Protein AF-A0AAN0SH21-F1 (afdb_monomer_lite)

Organism: NCBI:txid190893

Secondary structure (DSSP, 8-state):
---EEEEEEEEES--HHHHHHHHHHHTT-S---HHHHHHHHHHHHHHHHHTSS--BTT--HHHHHHHHHH-GGG--S--B-SHHHHHHHHHHHHHHH-EE-GGGHHHHHHHHHHT-GGG--GGGS-HHHHHHHHHHHHHHHHHHS-S-HHHHHHHTT--HHHHHH----S-----BTTEEEGGGSS-EEHHHHH-----EEE-TTS-EEES--S--HHHHHHHHHSSS--EEEEEEEETTTEEEEEEESSPPPSHHHHHHHHHHHHH----TT-EEEEEEEETTTTEEEETTEEEE---EE-TTS-EE----HHHHHHHT-

Foldseek 3Di:
DFFKKKKKKFKDPDDPLLLVVVVCLQQLVDQDQPLLLLLLLLLLVLCQLLPVAFAAPPQDPVLVVQCCVFAVSNHPPDHDHAQLNPLSSVSSVLQRPNWDAPVCPVVSVVSSVSNVLLVDQLVNPPPSSNVSSQVVCVVCQQPSQDPPVVRNVVRVPDGPNNSSNPHSPDRDRPGHGQKRQQPNLDIGRSNQSNDADQDQDPPVPPDRDRNGPDDHLQRVQCVQFVASDRMWGKDAQDPNRMIMTIGGPDGGADCQPSSQVSCCVPVVDHDPRMTMWMWIDTVVVQWTDIHPDIDGQDFDDDPPRDTPRSDDPVNCVSNVD

Structure (mmCIF, N/CA/C/O backbone):
data_AF-A0AAN0SH21-F1
#
_entry.id   AF-A0AAN0SH21-F1
#
loop_
_atom_site.group_PDB
_atom_site.id
_atom_site.type_symbol
_atom_site.label_atom_id
_atom_site.label_alt_id
_atom_site.label_comp_id
_atom_site.label_asym_id
_atom_site.label_entity_id
_atom_site.label_seq_id
_atom_site.pdbx_PDB_ins_code
_atom_site.Cartn_x
_atom_site.Cartn_y
_atom_site.Cartn_z
_atom_site.occupancy
_atom_site.B_iso_or_equiv
_atom_site.auth_seq_id
_atom_site.auth_comp_id
_atom_site.auth_asym_id
_atom_site.auth_atom_id
_atom_site.pdbx_PDB_model_num
ATOM 1 N N . MET A 1 1 ? 23.061 18.571 -4.478 1.00 49.03 1 MET A N 1
ATOM 2 C CA . MET A 1 1 ? 21.746 18.002 -4.853 1.00 49.03 1 MET A CA 1
ATOM 3 C C . MET A 1 1 ? 21.806 16.505 -4.598 1.00 49.03 1 MET A C 1
ATOM 5 O O . MET A 1 1 ? 22.909 16.001 -4.449 1.00 49.03 1 MET A O 1
ATOM 9 N N . ALA A 1 2 ? 20.672 15.820 -4.449 1.00 58.38 2 ALA A N 1
ATOM 10 C CA . ALA A 1 2 ? 20.689 14.358 -4.488 1.00 58.38 2 ALA A CA 1
ATOM 11 C C . ALA A 1 2 ? 20.986 13.917 -5.928 1.00 58.38 2 ALA A C 1
ATOM 13 O O . ALA A 1 2 ? 20.453 14.538 -6.847 1.00 58.38 2 ALA A O 1
ATOM 14 N N . ASN A 1 3 ? 21.829 12.902 -6.103 1.00 79.50 3 ASN A N 1
ATOM 15 C CA . ASN A 1 3 ? 22.008 12.257 -7.399 1.00 79.50 3 ASN A CA 1
ATOM 16 C C . ASN A 1 3 ? 20.790 11.368 -7.684 1.00 79.50 3 ASN A C 1
ATOM 18 O O . ASN A 1 3 ? 20.268 10.731 -6.760 1.00 79.50 3 ASN A O 1
ATOM 22 N N . TYR A 1 4 ? 20.350 11.333 -8.938 1.00 85.81 4 TYR A N 1
ATOM 23 C CA . TYR A 1 4 ? 19.280 10.458 -9.409 1.00 85.81 4 TYR A CA 1
ATOM 24 C C . TYR A 1 4 ? 19.874 9.429 -10.358 1.00 85.81 4 TYR A C 1
ATOM 26 O O . TYR A 1 4 ? 20.681 9.774 -11.215 1.00 85.81 4 TYR A O 1
ATOM 34 N N . CYS A 1 5 ? 19.484 8.179 -10.159 1.00 89.94 5 CYS A N 1
ATOM 35 C CA . CYS A 1 5 ? 19.776 7.080 -11.053 1.00 89.94 5 CYS A CA 1
ATOM 36 C C . CYS A 1 5 ? 18.649 7.020 -12.083 1.00 89.94 5 CYS A C 1
ATOM 38 O O . CYS A 1 5 ? 17.481 6.942 -11.698 1.00 89.94 5 CYS A O 1
ATOM 40 N N . ALA A 1 6 ? 19.003 7.086 -13.361 1.00 91.50 6 ALA A N 1
ATOM 41 C CA . ALA A 1 6 ? 18.064 6.847 -14.444 1.00 91.50 6 ALA A CA 1
ATOM 42 C C . ALA A 1 6 ? 17.860 5.337 -14.576 1.00 91.50 6 ALA A C 1
ATOM 44 O O . ALA A 1 6 ? 18.831 4.580 -14.507 1.00 91.50 6 ALA A O 1
ATOM 45 N N . ASN A 1 7 ? 16.618 4.905 -14.773 1.00 93.25 7 ASN A N 1
ATOM 46 C CA . ASN A 1 7 ? 16.247 3.509 -14.988 1.00 93.25 7 ASN A CA 1
ATOM 47 C C . ASN A 1 7 ? 15.397 3.410 -16.258 1.00 93.25 7 ASN A C 1
ATOM 49 O O . ASN A 1 7 ? 14.599 4.306 -16.526 1.00 93.25 7 ASN A O 1
ATOM 53 N N . ALA A 1 8 ? 15.527 2.309 -16.988 1.00 92.94 8 ALA A N 1
ATOM 54 C CA . ALA A 1 8 ? 14.674 1.942 -18.106 1.00 92.94 8 ALA A CA 1
ATOM 55 C C . ALA A 1 8 ? 14.160 0.514 -17.901 1.00 92.94 8 ALA A C 1
ATOM 57 O O . ALA A 1 8 ? 14.948 -0.396 -17.658 1.00 92.94 8 ALA A O 1
ATOM 58 N N . LEU A 1 9 ? 12.844 0.334 -17.981 1.00 93.38 9 LEU A N 1
ATOM 59 C CA . LEU A 1 9 ? 12.174 -0.961 -17.983 1.00 93.38 9 LEU A CA 1
ATOM 60 C C . LEU A 1 9 ? 11.864 -1.347 -19.422 1.00 93.38 9 LEU A C 1
ATOM 62 O O . LEU A 1 9 ? 11.219 -0.570 -20.127 1.00 93.38 9 LEU A O 1
ATOM 66 N N . VAL A 1 10 ? 12.286 -2.545 -19.817 1.00 92.62 10 VAL A N 1
ATOM 67 C CA . VAL A 1 10 ? 12.072 -3.114 -21.148 1.00 92.62 10 VAL A CA 1
ATOM 68 C C . VAL A 1 10 ? 11.377 -4.462 -21.003 1.00 92.62 10 VAL A C 1
ATOM 70 O O . VAL A 1 10 ? 11.835 -5.333 -20.262 1.00 92.62 10 VAL A O 1
ATOM 73 N N . LEU A 1 11 ? 10.256 -4.631 -21.703 1.00 92.88 11 LEU A N 1
ATOM 74 C CA . LEU A 1 11 ? 9.554 -5.909 -21.786 1.00 92.88 11 LEU A CA 1
ATOM 75 C C . LEU A 1 11 ? 9.925 -6.622 -23.088 1.00 92.88 11 LEU A C 1
ATOM 77 O O . LEU A 1 11 ? 9.693 -6.103 -24.179 1.00 92.88 11 LEU A O 1
ATOM 81 N N . HIS A 1 12 ? 10.439 -7.842 -22.988 1.00 91.62 12 HIS A N 1
ATOM 82 C CA . HIS A 1 12 ? 10.737 -8.689 -24.138 1.00 91.62 12 HIS A CA 1
ATOM 83 C C . HIS A 1 12 ? 9.693 -9.794 -24.270 1.00 91.62 12 HIS A C 1
ATOM 85 O O . HIS A 1 12 ? 9.283 -10.396 -23.280 1.00 91.62 12 HIS A O 1
ATOM 91 N N . ASN A 1 13 ? 9.274 -10.070 -25.509 1.00 92.31 13 ASN A N 1
ATOM 92 C CA . ASN A 1 13 ? 8.250 -11.073 -25.839 1.00 92.31 13 ASN A CA 1
ATOM 93 C C . ASN A 1 13 ? 6.906 -10.871 -25.109 1.00 92.31 13 ASN A C 1
ATOM 95 O O . ASN A 1 13 ? 6.127 -11.813 -24.957 1.00 92.31 13 ASN A O 1
ATOM 99 N N . ALA A 1 14 ? 6.620 -9.641 -24.677 1.00 91.25 14 ALA A N 1
ATOM 100 C CA . ALA A 1 14 ? 5.344 -9.302 -24.074 1.00 91.25 14 ALA A CA 1
ATOM 101 C C . ALA A 1 14 ? 4.230 -9.249 -25.125 1.00 91.25 14 ALA A C 1
ATOM 103 O O . ALA A 1 14 ? 4.391 -8.758 -26.245 1.00 91.25 14 ALA A O 1
ATOM 104 N N . THR A 1 15 ? 3.066 -9.741 -24.734 1.00 92.44 15 THR A N 1
ATOM 105 C CA . THR A 1 15 ? 1.811 -9.580 -25.454 1.00 92.44 15 THR A CA 1
ATOM 106 C C . THR A 1 15 ? 1.311 -8.137 -25.358 1.00 92.44 15 THR A C 1
ATOM 108 O O . THR A 1 15 ? 1.664 -7.379 -24.455 1.00 92.44 15 THR A O 1
ATOM 111 N N . GLU A 1 16 ? 0.407 -7.756 -26.260 1.00 91.69 16 GLU A N 1
ATOM 112 C CA . GLU A 1 16 ? -0.233 -6.435 -26.226 1.00 91.69 16 GLU A CA 1
ATOM 113 C C . GLU A 1 16 ? -0.985 -6.186 -24.902 1.00 91.69 16 GLU A C 1
ATOM 115 O O . GLU A 1 16 ? -0.998 -5.067 -24.394 1.00 91.69 16 GLU A O 1
ATOM 120 N N . ALA A 1 17 ? -1.580 -7.226 -24.308 1.00 93.19 17 ALA A N 1
ATOM 121 C CA . ALA A 1 17 ? -2.273 -7.117 -23.025 1.00 93.19 17 ALA A CA 1
ATOM 122 C C . ALA A 1 17 ? -1.312 -6.800 -21.867 1.00 93.19 17 ALA A C 1
ATOM 124 O O . ALA A 1 17 ? -1.626 -5.952 -21.033 1.00 93.19 17 ALA A O 1
ATOM 125 N N . GLU A 1 18 ? -0.140 -7.440 -21.837 1.00 93.38 18 GLU A N 1
ATOM 126 C CA . GLU A 1 18 ? 0.901 -7.193 -20.831 1.00 93.38 18 GLU A CA 1
ATOM 127 C C . GLU A 1 18 ? 1.480 -5.783 -20.966 1.00 93.38 18 GLU A C 1
ATOM 129 O O . GLU A 1 18 ? 1.565 -5.058 -19.973 1.00 93.38 18 GLU A O 1
ATOM 134 N N . ILE A 1 19 ? 1.788 -5.359 -22.197 1.00 92.38 19 ILE A N 1
ATOM 135 C CA . ILE A 1 19 ? 2.271 -4.002 -22.483 1.00 92.38 19 ILE A CA 1
ATOM 136 C C . ILE A 1 19 ? 1.244 -2.967 -22.018 1.00 92.38 19 ILE A C 1
ATOM 138 O O . ILE A 1 19 ? 1.603 -2.055 -21.280 1.00 92.38 19 ILE A O 1
ATOM 142 N N . ASN A 1 20 ? -0.032 -3.127 -22.383 1.00 91.88 20 ASN A N 1
ATOM 143 C CA . ASN A 1 20 ? -1.095 -2.192 -21.999 1.00 91.88 20 ASN A CA 1
ATOM 144 C C . ASN A 1 20 ? -1.309 -2.135 -20.480 1.00 91.88 20 ASN A C 1
ATOM 146 O O . ASN A 1 20 ? -1.588 -1.069 -19.929 1.00 91.88 20 ASN A O 1
ATOM 150 N N . LEU A 1 21 ? -1.193 -3.271 -19.785 1.00 92.69 21 LEU A N 1
ATOM 151 C CA . LEU A 1 21 ? -1.344 -3.307 -18.335 1.00 92.69 21 LEU A CA 1
ATOM 152 C C . LEU A 1 21 ? -0.185 -2.585 -17.635 1.00 92.69 21 LEU A C 1
ATOM 154 O O . LEU A 1 21 ? -0.442 -1.769 -16.749 1.00 92.69 21 LEU A O 1
ATOM 158 N N . VAL A 1 22 ? 1.064 -2.821 -18.047 1.00 91.69 22 VAL A N 1
ATOM 159 C CA . VAL A 1 22 ? 2.215 -2.070 -17.520 1.00 91.69 22 VAL A CA 1
ATOM 160 C C . VAL A 1 22 ? 2.092 -0.590 -17.880 1.00 91.69 22 VAL A C 1
ATOM 162 O O . VAL A 1 22 ? 2.241 0.254 -16.998 1.00 91.69 22 VAL A O 1
ATOM 165 N N . GLU A 1 23 ? 1.714 -0.259 -19.119 1.00 90.69 23 GLU A N 1
ATOM 166 C CA . GLU A 1 23 ? 1.500 1.123 -19.560 1.00 90.69 23 GLU A CA 1
ATOM 167 C C . GLU A 1 23 ? 0.511 1.861 -18.655 1.00 90.69 23 GLU A C 1
ATOM 169 O O . GLU A 1 23 ? 0.792 2.983 -18.231 1.00 90.69 23 GLU A O 1
ATOM 174 N N . SER A 1 24 ? -0.589 1.198 -18.280 1.00 91.06 24 SER A N 1
ATOM 175 C CA . SER A 1 24 ? -1.621 1.796 -17.430 1.00 91.06 24 SER A CA 1
ATOM 176 C C . SER A 1 24 ? -1.099 2.245 -16.057 1.00 91.06 24 SER A C 1
ATOM 178 O O . SER A 1 24 ? -1.630 3.168 -15.432 1.00 91.06 24 SER A O 1
ATOM 180 N N . VAL A 1 25 ? -0.041 1.597 -15.556 1.00 91.06 25 VAL A N 1
ATOM 181 C CA . VAL A 1 25 ? 0.602 1.957 -14.286 1.00 91.06 25 VAL A CA 1
ATOM 182 C C . VAL A 1 25 ? 1.452 3.225 -14.438 1.00 91.06 25 VAL A C 1
ATOM 184 O O . VAL A 1 25 ? 1.538 4.014 -13.495 1.00 91.06 25 VAL A O 1
ATOM 187 N N . PHE A 1 26 ? 2.045 3.447 -15.613 1.00 87.19 26 PHE A N 1
ATOM 188 C CA . PHE A 1 26 ? 2.891 4.604 -15.923 1.00 87.19 26 PHE A CA 1
ATOM 189 C C . PHE A 1 26 ? 2.094 5.842 -16.370 1.00 87.19 26 PHE A C 1
ATOM 191 O O . PHE A 1 26 ? 2.444 6.963 -15.997 1.00 87.19 26 PHE A O 1
ATOM 198 N N . ASP A 1 27 ? 1.020 5.660 -17.141 1.00 85.50 27 ASP A N 1
ATOM 199 C CA . ASP A 1 27 ? 0.165 6.751 -17.641 1.00 85.50 27 ASP A CA 1
ATOM 200 C C . ASP A 1 27 ? -0.904 7.207 -16.624 1.00 85.50 27 ASP A C 1
ATOM 202 O O . ASP A 1 27 ? -1.613 8.195 -16.826 1.00 85.50 27 ASP A O 1
ATOM 206 N N . GLY A 1 28 ? -1.006 6.500 -15.497 1.00 83.00 28 GLY A N 1
ATOM 207 C CA . GLY A 1 28 ? -1.910 6.812 -14.400 1.00 83.00 28 GLY A CA 1
ATOM 208 C C . GLY A 1 28 ? -3.367 6.389 -14.615 1.00 83.00 28 GLY A C 1
ATOM 209 O O . GLY A 1 28 ? -4.235 6.782 -13.828 1.00 83.00 28 GLY A O 1
ATOM 210 N N . THR A 1 29 ? -3.664 5.591 -15.642 1.00 89.81 29 THR A N 1
ATOM 211 C CA . THR A 1 29 ? -5.005 5.040 -15.886 1.00 89.81 29 THR A CA 1
ATOM 212 C C . THR A 1 29 ? -5.312 3.817 -15.020 1.00 89.81 29 THR A C 1
ATOM 214 O O . THR A 1 29 ? -6.486 3.526 -14.767 1.00 89.81 29 THR A O 1
ATOM 217 N N . PHE A 1 30 ? -4.289 3.148 -14.478 1.00 90.81 30 PHE A N 1
ATOM 218 C CA . PHE A 1 30 ? -4.450 2.068 -13.511 1.00 90.81 30 PHE A CA 1
ATOM 219 C C . PHE A 1 30 ? -5.138 2.569 -12.235 1.00 90.81 30 PHE A C 1
ATOM 221 O O . PHE A 1 30 ? -4.848 3.649 -11.705 1.00 90.81 30 PHE A O 1
ATOM 228 N N . VAL A 1 31 ? -6.061 1.767 -11.702 1.00 90.44 31 VAL A N 1
ATOM 229 C CA . VAL A 1 31 ? -6.797 2.112 -10.481 1.00 90.44 31 VAL A CA 1
ATOM 230 C C . VAL A 1 31 ? -5.887 1.931 -9.266 1.00 90.44 31 VAL A C 1
ATOM 232 O O . VAL A 1 31 ? -5.732 0.833 -8.740 1.00 90.44 31 VAL A O 1
ATOM 235 N N . ASN A 1 32 ? -5.333 3.033 -8.764 1.00 89.94 32 ASN A N 1
ATOM 236 C CA . ASN A 1 32 ? -4.511 3.064 -7.560 1.00 89.94 32 ASN A CA 1
ATOM 237 C C . ASN A 1 32 ? -5.242 3.782 -6.420 1.00 89.94 32 ASN A C 1
ATOM 239 O O . ASN A 1 32 ? -5.309 5.008 -6.365 1.00 89.94 32 ASN A O 1
ATOM 243 N N . ARG A 1 33 ? -5.752 3.021 -5.450 1.00 90.38 33 ARG A N 1
ATOM 244 C CA . ARG A 1 33 ? -6.424 3.566 -4.254 1.00 90.38 33 ARG A CA 1
ATOM 245 C C . ARG A 1 33 ? -5.612 3.328 -2.979 1.00 90.38 33 ARG A C 1
ATOM 247 O O . ARG A 1 33 ? -6.160 3.368 -1.880 1.00 90.38 33 ARG A O 1
ATOM 254 N N . ILE A 1 34 ? -4.300 3.087 -3.089 1.00 88.69 34 ILE A N 1
ATOM 255 C CA . ILE A 1 34 ? -3.452 2.718 -1.943 1.00 88.69 34 ILE A CA 1
ATOM 256 C C . ILE A 1 34 ? -3.461 3.791 -0.853 1.00 88.69 34 ILE A C 1
ATOM 258 O O . ILE A 1 34 ? -3.605 3.469 0.331 1.00 88.69 34 ILE A O 1
ATOM 262 N N . ASP A 1 35 ? -3.334 5.065 -1.226 1.00 85.25 35 ASP A N 1
ATOM 263 C CA . ASP A 1 35 ? -3.328 6.167 -0.257 1.00 85.25 35 ASP A CA 1
ATOM 264 C C . ASP A 1 35 ? -4.700 6.366 0.393 1.00 85.25 35 ASP A C 1
ATOM 266 O O . ASP A 1 35 ? -4.790 6.586 1.606 1.00 85.25 35 ASP A O 1
ATOM 270 N N . GLU A 1 36 ? -5.769 6.196 -0.386 1.00 87.00 36 GLU A N 1
ATOM 271 C CA . GLU A 1 36 ? -7.146 6.207 0.099 1.00 87.00 36 GLU A CA 1
ATOM 272 C C . GLU A 1 36 ? -7.369 5.119 1.165 1.00 87.00 36 GLU A C 1
ATOM 274 O O . GLU A 1 36 ? -7.808 5.412 2.284 1.00 87.00 36 GLU A O 1
ATOM 279 N N . MET A 1 37 ? -7.010 3.869 0.850 1.00 91.88 37 MET A N 1
ATOM 280 C CA . MET A 1 37 ? -7.154 2.732 1.763 1.00 91.88 37 MET A CA 1
ATOM 281 C C . MET A 1 37 ? -6.277 2.899 3.001 1.00 91.88 37 MET A C 1
ATOM 283 O O . MET A 1 37 ? -6.731 2.689 4.127 1.00 91.88 37 MET A O 1
ATOM 287 N N . THR A 1 38 ? -5.040 3.367 2.823 1.00 88.12 38 THR A N 1
ATOM 288 C CA . THR A 1 38 ? -4.120 3.658 3.928 1.00 88.12 38 THR A CA 1
ATOM 289 C C . THR A 1 38 ? -4.719 4.688 4.889 1.00 88.12 38 THR A C 1
ATOM 291 O O . THR A 1 38 ? -4.620 4.533 6.109 1.00 88.12 38 THR A O 1
ATOM 294 N N . TRP A 1 39 ? -5.391 5.723 4.378 1.00 87.50 39 TRP A N 1
ATOM 295 C CA . TRP A 1 39 ? -6.065 6.722 5.208 1.00 87.50 39 TRP A CA 1
ATOM 296 C C . TRP A 1 39 ? -7.213 6.119 6.026 1.00 87.50 39 TRP A C 1
ATOM 298 O O . TRP A 1 39 ? -7.321 6.377 7.230 1.00 87.50 39 TRP A O 1
ATOM 308 N N . LYS A 1 40 ? -8.052 5.289 5.393 1.00 91.19 40 LYS A N 1
ATOM 309 C CA . LYS A 1 40 ? -9.163 4.580 6.051 1.00 91.19 40 LYS A CA 1
ATOM 310 C C . LYS A 1 40 ? -8.650 3.660 7.161 1.00 91.19 40 LYS A C 1
ATOM 312 O O . LYS A 1 40 ? -9.087 3.779 8.307 1.00 91.19 40 LYS A O 1
ATOM 317 N N . LEU A 1 41 ? -7.644 2.839 6.862 1.00 92.44 41 LEU A N 1
ATOM 318 C CA . LEU A 1 41 ? -6.998 1.934 7.818 1.00 92.44 41 LEU A CA 1
ATOM 319 C C . LEU A 1 41 ? -6.381 2.690 9.006 1.00 92.44 41 LEU A C 1
ATOM 321 O O . LEU A 1 41 ? -6.578 2.302 10.158 1.00 92.44 41 LEU A O 1
ATOM 325 N N . ARG A 1 42 ? -5.706 3.823 8.765 1.00 88.88 42 ARG A N 1
ATOM 326 C CA . ARG A 1 42 ? -5.142 4.670 9.836 1.00 88.88 42 ARG A CA 1
ATOM 327 C C . ARG A 1 42 ? -6.214 5.277 10.741 1.00 88.88 42 ARG A C 1
ATOM 329 O O . ARG A 1 42 ? -6.000 5.381 11.949 1.00 88.88 42 ARG A O 1
ATOM 336 N N . LYS A 1 43 ? -7.380 5.654 10.203 1.00 90.56 43 LYS A N 1
ATOM 337 C CA . LYS A 1 43 ? -8.513 6.129 11.019 1.00 90.56 43 LYS A CA 1
ATOM 338 C C . LYS A 1 43 ? -9.064 5.031 11.924 1.00 90.56 43 LYS A C 1
ATOM 340 O O . LYS A 1 43 ? -9.279 5.290 13.111 1.00 90.56 43 LYS A O 1
ATOM 345 N N . ILE A 1 44 ? -9.250 3.821 11.390 1.00 94.19 44 ILE A N 1
ATOM 346 C CA . ILE A 1 44 ? -9.708 2.657 12.166 1.00 94.19 44 ILE A CA 1
ATOM 347 C C . ILE A 1 44 ? -8.700 2.342 13.271 1.00 94.19 44 ILE A C 1
ATOM 349 O O . ILE A 1 44 ? -9.077 2.243 14.440 1.00 94.19 44 ILE A O 1
ATOM 353 N N . PHE A 1 45 ? -7.414 2.283 12.920 1.00 91.50 45 PHE A N 1
ATOM 354 C CA . PHE A 1 45 ? -6.322 2.075 13.863 1.00 91.50 45 PHE A CA 1
ATOM 355 C C . PHE A 1 45 ? -6.355 3.090 15.010 1.00 91.50 45 PHE A C 1
ATOM 357 O O . PHE A 1 45 ? -6.363 2.711 16.179 1.00 91.50 45 PHE A O 1
ATOM 364 N N . LEU A 1 46 ? -6.426 4.388 14.698 1.00 89.62 46 LEU A N 1
ATOM 365 C CA . LEU A 1 46 ? -6.416 5.448 15.704 1.00 89.62 46 LEU A CA 1
ATOM 366 C C . LEU A 1 46 ? -7.646 5.381 16.624 1.00 89.62 46 LEU A C 1
ATOM 368 O O . LEU A 1 46 ? -7.531 5.574 17.839 1.00 89.62 46 LEU A O 1
ATOM 372 N N . ALA A 1 47 ? -8.820 5.083 16.059 1.00 92.88 47 ALA A N 1
ATOM 373 C CA . ALA A 1 47 ? -10.050 4.874 16.816 1.00 92.88 47 ALA A CA 1
ATOM 374 C C . ALA A 1 47 ? -9.933 3.670 17.766 1.00 92.88 47 ALA A C 1
ATOM 376 O O . ALA A 1 47 ? -10.276 3.780 18.948 1.00 92.88 47 ALA A O 1
ATOM 377 N N . GLY A 1 48 ? -9.393 2.555 17.278 1.00 93.19 48 GLY A N 1
ATOM 378 C CA . GLY A 1 48 ? -9.126 1.344 18.048 1.00 93.19 48 GLY A CA 1
ATOM 379 C C . GLY A 1 48 ? -8.120 1.555 19.178 1.00 93.19 48 GLY A C 1
ATOM 380 O O . GLY A 1 48 ? -8.431 1.342 20.351 1.00 93.19 48 GLY A O 1
ATOM 381 N N . ALA A 1 49 ? -6.950 2.109 18.857 1.00 89.19 49 ALA A N 1
ATOM 382 C CA . ALA A 1 49 ? -5.880 2.399 19.811 1.00 89.19 49 ALA A CA 1
ATOM 383 C C . ALA A 1 49 ? -6.318 3.374 20.918 1.00 89.19 49 ALA A C 1
ATOM 385 O O . ALA A 1 49 ? -5.805 3.360 22.042 1.00 89.19 49 ALA A O 1
ATOM 386 N N . CYS A 1 50 ? -7.318 4.218 20.653 1.00 89.75 50 CYS A N 1
ATOM 387 C CA . CYS A 1 50 ? -7.896 5.116 21.651 1.00 89.75 50 CYS A CA 1
ATOM 388 C C . CYS A 1 50 ? -9.067 4.492 22.425 1.00 89.75 50 CYS A C 1
ATOM 390 O O . CYS A 1 50 ? -9.388 4.974 23.513 1.00 89.75 50 CYS A O 1
ATOM 392 N N . GLY A 1 51 ? -9.605 3.357 21.977 1.00 91.62 51 GLY A N 1
ATOM 393 C CA . GLY A 1 51 ? -10.734 2.651 22.587 1.00 91.62 51 GLY A CA 1
ATOM 394 C C . GLY A 1 51 ? -12.099 3.225 22.201 1.00 91.62 51 GLY A C 1
ATOM 395 O O . GLY A 1 51 ? -13.060 3.055 22.957 1.00 91.62 51 GLY A O 1
ATOM 396 N N . LEU A 1 52 ? -12.159 3.961 21.086 1.00 93.81 52 LEU A N 1
ATOM 397 C CA . LEU A 1 52 ? -13.407 4.371 20.442 1.00 93.81 52 LEU A CA 1
ATOM 398 C C . LEU A 1 52 ? -14.056 3.170 19.741 1.00 93.81 52 LEU A C 1
ATOM 400 O O . LEU A 1 52 ? -15.261 2.981 19.864 1.00 93.81 52 LEU A O 1
ATOM 404 N N . LEU A 1 53 ? -13.243 2.347 19.075 1.00 95.75 53 LEU A N 1
ATOM 405 C CA . LEU A 1 53 ? -13.635 1.028 18.582 1.00 95.75 53 LEU A CA 1
ATOM 406 C C . LEU A 1 53 ? -13.143 -0.049 19.551 1.00 95.75 53 LEU A C 1
ATOM 408 O O . LEU A 1 53 ? -12.079 0.089 20.159 1.00 95.75 53 LEU A O 1
ATOM 412 N N . LEU A 1 54 ? -13.946 -1.097 19.717 1.00 95.75 54 LEU A N 1
ATOM 413 C CA . LEU A 1 54 ? -13.663 -2.233 20.592 1.00 95.75 54 LEU A CA 1
ATOM 414 C C . LEU A 1 54 ? -13.806 -3.528 19.791 1.00 95.75 54 LEU A C 1
ATOM 416 O O . LEU A 1 54 ? -14.754 -3.611 19.004 1.00 95.75 54 LEU A O 1
ATOM 420 N N . PRO A 1 55 ? -12.932 -4.533 19.993 1.00 96.38 55 PRO A N 1
ATOM 421 C CA . PRO A 1 55 ? -13.064 -5.822 19.319 1.00 96.38 55 PRO A CA 1
ATOM 422 C C . PRO A 1 55 ? -14.416 -6.461 19.634 1.00 96.38 55 PRO A C 1
ATOM 424 O O . PRO A 1 55 ? -14.945 -6.297 20.737 1.00 96.38 55 PRO A O 1
ATOM 427 N N . HIS A 1 56 ? -14.977 -7.209 18.694 1.00 97.50 56 HIS A N 1
ATOM 428 C CA . HIS A 1 56 ? -16.169 -8.005 18.945 1.00 97.50 56 HIS A CA 1
ATOM 429 C C . HIS A 1 56 ? -15.892 -9.142 19.929 1.00 97.50 56 HIS A C 1
ATOM 431 O O . HIS A 1 56 ? -14.810 -9.733 19.926 1.00 97.50 56 HIS A O 1
ATOM 437 N N . LYS A 1 57 ? -16.887 -9.518 20.734 1.00 95.25 57 LYS A N 1
ATOM 438 C CA . LYS A 1 57 ? -16.799 -10.657 21.665 1.00 95.25 57 LYS A CA 1
ATOM 439 C C . LYS A 1 57 ? -16.451 -11.995 20.992 1.00 95.25 57 LYS A C 1
ATOM 441 O O . LYS A 1 57 ? -15.998 -12.904 21.673 1.00 95.25 57 LYS A O 1
ATOM 446 N N . SER A 1 58 ? -16.667 -12.111 19.679 1.00 95.50 58 SER A N 1
ATOM 447 C CA . SER A 1 58 ? -16.337 -13.296 18.870 1.00 95.50 58 SER A CA 1
ATOM 448 C C . SER A 1 58 ? -14.999 -13.194 18.133 1.00 95.50 58 SER A C 1
ATOM 450 O O . SER A 1 58 ? -14.752 -14.000 17.242 1.00 95.50 58 SER A O 1
ATOM 452 N N . THR A 1 59 ? -14.168 -12.188 18.427 1.00 93.88 59 THR A N 1
ATOM 453 C CA . THR A 1 59 ? -12.836 -12.086 17.809 1.00 93.88 59 THR A CA 1
ATOM 454 C C . THR A 1 59 ? -12.026 -13.326 18.157 1.00 93.88 59 THR A C 1
ATOM 456 O O . THR A 1 59 ? -11.977 -13.707 19.327 1.00 93.88 59 THR A O 1
ATOM 459 N N . ASP A 1 60 ? -11.381 -13.922 17.157 1.00 93.38 60 ASP A N 1
ATOM 460 C CA . ASP A 1 60 ? -10.514 -15.079 17.352 1.00 93.38 60 ASP A CA 1
ATOM 461 C C . ASP A 1 60 ? -9.431 -14.782 18.401 1.00 93.38 60 ASP A C 1
ATOM 463 O O . ASP A 1 60 ? -8.708 -13.783 18.325 1.00 93.38 60 ASP A O 1
ATOM 467 N N . THR A 1 61 ? -9.315 -15.666 19.390 1.00 90.44 61 THR A N 1
ATOM 468 C CA . THR A 1 61 ? -8.309 -15.582 20.447 1.00 90.44 61 THR A CA 1
ATOM 469 C C . THR A 1 61 ? -6.886 -15.591 19.899 1.00 90.44 61 THR A C 1
ATOM 471 O O . THR A 1 61 ? -6.047 -14.882 20.447 1.00 90.44 61 THR A O 1
ATOM 474 N N . ALA A 1 62 ? -6.620 -16.300 18.795 1.00 92.00 62 ALA A N 1
ATOM 475 C CA . ALA A 1 62 ? -5.299 -16.314 18.170 1.00 92.00 62 ALA A CA 1
ATOM 476 C C . ALA A 1 62 ? -4.902 -14.920 17.652 1.00 92.00 62 ALA A C 1
ATOM 478 O O . ALA A 1 62 ? -3.791 -14.453 17.902 1.00 92.00 62 ALA A O 1
ATOM 479 N N . VAL A 1 63 ? -5.837 -14.208 17.011 1.00 90.56 63 VAL A N 1
ATOM 480 C CA . VAL A 1 63 ? -5.637 -12.818 16.563 1.00 90.56 63 VAL A CA 1
ATOM 481 C C . VAL A 1 63 ? -5.401 -11.896 17.759 1.00 90.56 63 VAL A C 1
ATOM 483 O O . VAL A 1 63 ? -4.488 -11.072 17.741 1.00 90.56 63 VAL A O 1
ATOM 486 N N . ILE A 1 64 ? -6.192 -12.048 18.825 1.00 90.88 64 ILE A N 1
ATOM 487 C CA . ILE A 1 64 ? -6.041 -11.256 20.053 1.00 90.88 64 ILE A CA 1
ATOM 488 C C . ILE A 1 64 ? -4.666 -11.468 20.695 1.00 90.88 64 ILE A C 1
ATOM 490 O O . ILE A 1 64 ? -4.059 -10.499 21.153 1.00 90.88 64 ILE A O 1
ATOM 494 N N . ASP A 1 65 ? -4.180 -12.703 20.755 1.00 89.19 65 ASP A N 1
ATOM 495 C CA . ASP A 1 65 ? -2.902 -13.020 21.388 1.00 89.19 65 ASP A CA 1
ATOM 496 C C . ASP A 1 65 ? -1.718 -12.478 20.579 1.00 89.19 65 ASP A C 1
ATOM 498 O O . ASP A 1 65 ? -0.851 -11.821 21.158 1.00 89.19 65 ASP A O 1
ATOM 502 N N . LEU A 1 66 ? -1.754 -12.594 19.247 1.00 87.75 66 LEU A N 1
ATOM 503 C CA . LEU A 1 66 ? -0.776 -11.947 18.363 1.00 87.75 66 LEU A CA 1
ATOM 504 C C . LEU A 1 66 ? -0.796 -10.415 18.500 1.00 87.75 66 LEU A C 1
ATOM 506 O O . LEU A 1 66 ? 0.253 -9.772 18.533 1.00 87.75 66 LEU A O 1
ATOM 510 N N . LEU A 1 67 ? -1.976 -9.804 18.641 1.00 85.50 67 LEU A N 1
ATOM 511 C CA . LEU A 1 67 ? -2.101 -8.357 18.849 1.00 85.50 67 LEU A CA 1
ATOM 512 C C . LEU A 1 67 ? -1.558 -7.892 20.196 1.00 85.50 67 LEU A C 1
ATOM 514 O O . LEU A 1 67 ? -0.998 -6.802 20.269 1.00 85.50 67 LEU A O 1
ATOM 518 N N . LYS A 1 68 ? -1.716 -8.677 21.267 1.00 84.00 68 LYS A N 1
ATOM 519 C CA . LYS A 1 68 ? -1.143 -8.328 22.579 1.00 84.00 68 LYS A CA 1
ATOM 520 C C . LYS A 1 68 ? 0.380 -8.244 22.522 1.00 84.00 68 LYS A C 1
ATOM 522 O O . LYS A 1 68 ? 0.952 -7.429 23.242 1.00 84.00 68 LYS A O 1
ATOM 527 N N . GLU A 1 69 ? 1.009 -9.067 21.689 1.00 80.00 69 GLU A N 1
ATOM 528 C CA . GLU A 1 69 ? 2.453 -9.052 21.470 1.00 80.00 69 GLU A CA 1
ATOM 529 C C . GLU A 1 69 ? 2.868 -7.917 20.524 1.00 80.00 69 GLU A C 1
ATOM 531 O O . GLU A 1 69 ? 3.712 -7.096 20.878 1.00 80.00 69 GLU A O 1
ATOM 536 N N . ALA A 1 70 ? 2.233 -7.819 19.353 1.00 76.00 70 ALA A N 1
ATOM 537 C CA . ALA A 1 70 ? 2.650 -6.897 18.297 1.00 76.00 70 ALA A CA 1
ATOM 538 C C . ALA A 1 70 ? 2.208 -5.439 18.523 1.00 76.00 70 ALA A C 1
ATOM 540 O O . ALA A 1 70 ? 2.944 -4.504 18.197 1.00 76.00 70 ALA A O 1
ATOM 541 N N . CYS A 1 71 ? 0.990 -5.218 19.032 1.00 79.56 71 CYS A N 1
ATOM 542 C CA . CYS A 1 71 ? 0.418 -3.885 19.241 1.00 79.56 71 CYS A CA 1
ATOM 543 C C . CYS A 1 71 ? -0.652 -3.878 20.360 1.00 79.56 71 CYS A C 1
ATOM 545 O O . CYS A 1 71 ? -1.855 -3.739 20.095 1.00 79.56 71 CYS A O 1
ATOM 547 N N . PRO A 1 72 ? -0.245 -3.967 21.643 1.00 81.00 72 PRO A N 1
ATOM 548 C CA . PRO A 1 72 ? -1.175 -4.114 22.768 1.00 81.00 72 PRO A CA 1
ATOM 549 C C . PRO A 1 72 ? -2.162 -2.947 22.924 1.00 81.00 72 PRO A C 1
ATOM 551 O O . PRO A 1 72 ? -3.222 -3.102 23.527 1.00 81.00 72 PRO A O 1
ATOM 554 N N . LEU A 1 73 ? -1.858 -1.773 22.361 1.00 82.31 73 LEU A N 1
ATOM 555 C CA . LEU A 1 73 ? -2.731 -0.594 22.393 1.00 82.31 73 LEU A CA 1
ATOM 556 C C . LEU A 1 73 ? -4.090 -0.826 21.715 1.00 82.31 73 LEU A C 1
ATOM 558 O O . LEU A 1 73 ? -5.067 -0.170 22.089 1.00 82.31 73 LEU A O 1
ATOM 562 N N . LEU A 1 74 ? -4.161 -1.754 20.755 1.00 86.31 74 LEU A N 1
ATOM 563 C CA . LEU A 1 74 ? -5.390 -2.110 20.044 1.00 86.31 74 LEU A CA 1
ATOM 564 C C . LEU A 1 74 ? -6.331 -2.997 20.876 1.00 86.31 74 LEU A C 1
ATOM 566 O O . LEU A 1 74 ? -7.522 -3.070 20.562 1.00 86.31 74 LEU A O 1
ATOM 570 N N . ILE A 1 75 ? -5.833 -3.612 21.960 1.00 84.19 75 ILE A N 1
ATOM 571 C CA . ILE A 1 75 ? -6.582 -4.510 22.848 1.00 84.19 75 ILE A CA 1
ATOM 572 C C . ILE A 1 75 ? -6.634 -3.932 24.268 1.00 84.19 75 ILE A C 1
ATOM 574 O O . ILE A 1 75 ? -5.745 -4.125 25.091 1.00 84.19 75 ILE A O 1
ATOM 578 N N . LYS A 1 76 ? -7.737 -3.254 24.609 1.00 75.81 76 LYS A N 1
ATOM 579 C CA . LYS A 1 76 ? -7.940 -2.647 25.945 1.00 75.81 76 LYS A CA 1
ATOM 580 C C . LYS A 1 76 ? -8.735 -3.509 26.930 1.00 75.81 76 LYS A C 1
ATOM 582 O O . LYS A 1 76 ? -9.269 -2.987 27.909 1.00 75.81 76 LYS A O 1
ATOM 587 N N . GLY A 1 77 ? -8.859 -4.811 26.662 1.00 74.31 77 GLY A N 1
ATOM 588 C CA . GLY A 1 77 ? -9.557 -5.760 27.541 1.00 74.31 77 GLY A CA 1
ATOM 589 C C . GLY A 1 77 ? -11.072 -5.541 27.649 1.00 74.31 77 GLY A C 1
ATOM 590 O O . GLY A 1 77 ? -11.685 -5.945 28.633 1.00 74.31 77 GLY A O 1
ATOM 591 N N . ARG A 1 78 ? -11.684 -4.871 26.666 1.00 85.56 78 ARG A N 1
ATOM 592 C CA . ARG A 1 78 ? -13.137 -4.694 26.553 1.00 85.56 78 ARG A CA 1
ATOM 593 C C . ARG A 1 78 ? -13.585 -5.154 25.181 1.00 85.56 78 ARG A C 1
ATOM 595 O O . ARG A 1 78 ? -12.889 -4.878 24.209 1.00 85.56 78 ARG A O 1
ATOM 602 N N . PHE A 1 79 ? -14.754 -5.778 25.128 1.00 93.00 79 PHE A N 1
ATOM 603 C CA . PHE A 1 79 ? -15.335 -6.303 23.902 1.00 93.00 79 PHE A CA 1
ATOM 604 C C . PHE A 1 79 ? -16.730 -5.719 23.687 1.00 93.00 79 PHE A C 1
ATOM 606 O O . PHE A 1 79 ? -17.473 -5.517 24.649 1.00 93.00 79 PHE A O 1
ATOM 613 N N . GLY A 1 80 ? -17.048 -5.408 22.435 1.00 93.06 80 GLY A N 1
ATOM 614 C CA . GLY A 1 80 ? -18.378 -4.994 22.002 1.00 93.06 80 GLY A CA 1
ATOM 615 C C . GLY A 1 80 ? -19.167 -6.143 21.373 1.00 93.06 80 GLY A C 1
ATOM 616 O O . GLY A 1 80 ? -18.653 -7.246 21.185 1.00 93.06 80 GLY A O 1
ATOM 617 N N . ASP A 1 81 ? -20.426 -5.859 21.051 1.00 95.75 81 ASP A N 1
ATOM 618 C CA . ASP A 1 81 ? -21.388 -6.798 20.452 1.00 95.75 81 ASP A CA 1
ATOM 619 C C . ASP A 1 81 ? -22.200 -6.106 19.345 1.00 95.75 81 ASP A C 1
ATOM 621 O O . ASP A 1 81 ? -23.425 -6.174 19.294 1.00 95.75 81 ASP A O 1
ATOM 625 N N . SER A 1 82 ? -21.518 -5.288 18.543 1.00 96.44 82 SER A N 1
ATOM 626 C CA . SER A 1 82 ? -22.117 -4.485 17.478 1.00 96.44 82 SER A CA 1
ATOM 627 C C . SER A 1 82 ? -21.432 -4.740 16.142 1.00 96.44 82 SER A C 1
ATOM 629 O O . SER A 1 82 ? -20.305 -5.233 16.088 1.00 96.44 82 SER A O 1
ATOM 631 N N . GLU A 1 83 ? -22.085 -4.308 15.066 1.00 96.88 83 GLU A N 1
ATOM 632 C CA . GLU A 1 83 ? -21.531 -4.369 13.713 1.00 96.88 83 GLU A CA 1
ATOM 633 C C . GLU A 1 83 ? -20.191 -3.629 13.590 1.00 96.88 83 GLU A C 1
ATOM 635 O O . GLU A 1 83 ? -19.240 -4.131 12.998 1.00 96.88 83 GLU A O 1
ATOM 640 N N . ALA A 1 84 ? -20.068 -2.471 14.247 1.00 97.25 84 ALA A N 1
ATOM 641 C CA . ALA A 1 84 ? -18.814 -1.724 14.284 1.00 97.25 84 ALA A CA 1
ATOM 642 C C . ALA A 1 84 ? -17.694 -2.494 15.000 1.00 97.25 84 ALA A C 1
ATOM 644 O O . ALA A 1 84 ? -16.523 -2.356 14.646 1.00 97.25 84 ALA A O 1
ATOM 645 N N . SER A 1 85 ? -18.046 -3.310 15.996 1.00 97.25 85 SER A N 1
ATOM 646 C CA . SER A 1 85 ? -17.097 -4.199 16.659 1.00 97.25 85 SER A CA 1
ATOM 647 C C . SER A 1 85 ? -16.694 -5.379 15.777 1.00 97.25 85 SER A C 1
ATOM 649 O O . SER A 1 85 ? -15.522 -5.740 15.812 1.00 97.25 85 SER A O 1
ATOM 651 N N . LEU A 1 86 ? -17.607 -5.950 14.978 1.00 97.94 86 LEU A N 1
ATOM 652 C CA . LEU A 1 86 ? -17.277 -6.991 13.991 1.00 97.94 86 LEU A CA 1
ATOM 653 C C . LEU A 1 86 ? -16.317 -6.456 12.925 1.00 97.94 86 LEU A C 1
ATOM 655 O O . LEU A 1 86 ? -15.246 -7.023 12.733 1.00 97.94 86 LEU A O 1
ATOM 659 N N . ALA A 1 87 ? -16.636 -5.307 12.326 1.00 98.00 87 ALA A N 1
ATOM 660 C CA . ALA A 1 87 ? -15.770 -4.657 11.345 1.00 98.00 87 ALA A CA 1
ATOM 661 C C . ALA A 1 87 ? -14.395 -4.299 11.931 1.00 98.00 87 ALA A C 1
ATOM 663 O O . ALA A 1 87 ? -13.364 -4.466 11.284 1.00 98.00 87 ALA A O 1
ATOM 664 N N . TYR A 1 88 ? -14.344 -3.846 13.188 1.00 97.69 88 TYR A N 1
ATOM 665 C CA . TYR A 1 88 ? -13.062 -3.620 13.850 1.00 97.69 88 TYR A CA 1
ATOM 666 C C . TYR A 1 88 ? -12.283 -4.928 14.063 1.00 97.69 88 TYR A C 1
ATOM 668 O O . TYR A 1 88 ? -11.072 -4.931 13.885 1.00 97.69 88 TYR A O 1
ATOM 676 N N . SER A 1 89 ? -12.939 -6.047 14.379 1.00 97.12 89 SER A N 1
ATOM 677 C CA . SER A 1 89 ? -12.286 -7.363 14.459 1.00 97.12 89 SER A CA 1
ATOM 678 C C . SER A 1 89 ? -11.753 -7.859 13.112 1.00 97.12 89 SER A C 1
ATOM 680 O O . SER A 1 89 ? -10.671 -8.440 13.078 1.00 97.12 89 SER A O 1
ATOM 682 N N . GLU A 1 90 ? -12.459 -7.593 12.012 1.00 97.31 90 GLU A N 1
ATOM 683 C CA . GLU A 1 90 ? -11.978 -7.861 10.648 1.00 97.31 90 GLU A CA 1
ATOM 684 C C . GLU A 1 90 ? -10.724 -7.029 10.342 1.00 97.31 90 GLU A C 1
ATOM 686 O O . GLU A 1 90 ? -9.696 -7.573 9.939 1.00 97.31 90 GLU A O 1
ATOM 691 N N . PHE A 1 91 ? -10.744 -5.729 10.665 1.00 96.50 91 PHE A N 1
ATOM 692 C CA . PHE A 1 91 ? -9.551 -4.881 10.589 1.00 96.50 91 PHE A CA 1
ATOM 693 C C . PHE A 1 91 ? -8.389 -5.428 11.430 1.00 96.50 91 PHE A C 1
ATOM 695 O O . PHE A 1 91 ? -7.244 -5.390 10.992 1.00 96.50 91 PHE A O 1
ATOM 702 N N . LEU A 1 92 ? -8.653 -5.924 12.640 1.00 95.06 92 LEU A N 1
ATOM 703 C CA . LEU A 1 92 ? -7.624 -6.484 13.515 1.00 95.06 92 LEU A CA 1
ATOM 704 C C . LEU A 1 92 ? -6.966 -7.737 12.918 1.00 95.06 92 LEU A C 1
ATOM 706 O O . LEU A 1 92 ? -5.752 -7.900 13.048 1.00 95.06 92 LEU A O 1
ATOM 710 N N . ALA A 1 93 ? -7.737 -8.587 12.236 1.00 94.50 93 ALA A N 1
ATOM 711 C CA . ALA A 1 93 ? -7.202 -9.730 11.499 1.00 94.50 93 ALA A CA 1
ATOM 712 C C . ALA A 1 93 ? -6.355 -9.277 10.296 1.00 94.50 93 ALA A C 1
ATOM 714 O O . ALA A 1 93 ? -5.219 -9.737 10.141 1.00 94.50 93 ALA A O 1
ATOM 715 N N . LEU A 1 94 ? -6.854 -8.309 9.514 1.00 94.44 94 LEU A N 1
ATOM 716 C CA . LEU A 1 94 ? -6.106 -7.695 8.411 1.00 94.44 94 LEU A CA 1
ATOM 717 C C . LEU A 1 94 ? -4.823 -7.007 8.887 1.00 94.44 94 LEU A C 1
ATOM 719 O O . LEU A 1 94 ? -3.805 -7.060 8.214 1.00 94.44 94 LEU A O 1
ATOM 723 N N . PHE A 1 95 ? -4.830 -6.376 10.057 1.00 91.50 95 PHE A N 1
ATOM 724 C CA . PHE A 1 95 ? -3.645 -5.715 10.594 1.00 91.50 95 PHE A CA 1
ATOM 725 C C . PHE A 1 95 ? -2.508 -6.708 10.872 1.00 91.50 95 PHE A C 1
ATOM 727 O O . PHE A 1 95 ? -1.344 -6.371 10.666 1.00 91.50 95 PHE A O 1
ATOM 734 N N . ILE A 1 96 ? -2.825 -7.921 11.333 1.00 88.31 96 ILE A N 1
ATOM 735 C CA . ILE A 1 96 ? -1.818 -8.924 11.699 1.00 88.31 96 ILE A CA 1
ATOM 736 C C . ILE A 1 96 ? -1.317 -9.705 10.482 1.00 88.31 96 ILE A C 1
ATOM 738 O O . ILE A 1 96 ? -0.104 -9.833 10.320 1.00 88.31 96 ILE A O 1
ATOM 742 N N . ASN A 1 97 ? -2.236 -10.193 9.644 1.00 87.25 97 ASN A N 1
ATOM 743 C CA . ASN A 1 97 ? -1.929 -11.132 8.557 1.00 87.25 97 ASN A CA 1
ATOM 744 C C . ASN A 1 97 ? -2.290 -10.610 7.160 1.00 87.25 97 ASN A C 1
ATOM 746 O O . ASN A 1 97 ? -2.024 -11.286 6.176 1.00 87.25 97 ASN A O 1
ATOM 750 N N . GLY A 1 98 ? -2.950 -9.459 7.070 1.00 91.50 98 GLY A N 1
ATOM 751 C CA . GLY A 1 98 ? -3.463 -8.928 5.816 1.00 91.50 98 GLY A CA 1
ATOM 752 C C . GLY A 1 98 ? -2.483 -8.010 5.098 1.00 91.50 98 GLY A C 1
ATOM 753 O O . GLY A 1 98 ? -1.613 -7.352 5.685 1.00 91.50 98 GLY A O 1
ATOM 754 N N . GLU A 1 99 ? -2.705 -7.916 3.797 1.00 92.81 99 GLU A N 1
ATOM 755 C CA . GLU A 1 99 ? -1.951 -7.085 2.869 1.00 92.81 99 GLU A CA 1
ATOM 756 C C . GLU A 1 99 ? -2.922 -6.228 2.064 1.00 92.81 99 GLU A C 1
ATOM 758 O O . GLU A 1 99 ? -4.087 -6.577 1.876 1.00 92.81 99 GLU A O 1
ATOM 763 N N . LEU A 1 100 ? -2.456 -5.078 1.599 1.00 91.25 100 LEU A N 1
ATOM 764 C CA . LEU A 1 100 ? -3.188 -4.208 0.699 1.00 91.25 100 LEU A CA 1
ATOM 765 C C . LEU A 1 100 ? -2.705 -4.455 -0.727 1.00 91.25 100 LEU A C 1
ATOM 767 O O . LEU A 1 100 ? -1.529 -4.250 -1.018 1.00 91.25 100 LEU A O 1
ATOM 771 N N . LYS A 1 101 ? -3.637 -4.818 -1.605 1.00 89.94 101 LYS A N 1
ATOM 772 C CA . LYS A 1 101 ? -3.464 -4.881 -3.060 1.00 89.94 101 LYS A CA 1
ATOM 773 C C . LYS A 1 101 ? -4.744 -4.399 -3.757 1.00 89.94 101 LYS A C 1
ATOM 775 O O . LYS A 1 101 ? -5.772 -4.315 -3.075 1.00 89.94 101 LYS A O 1
ATOM 780 N N . PRO A 1 102 ? -4.725 -4.085 -5.067 1.00 86.38 102 PRO A N 1
ATOM 781 C CA . PRO A 1 102 ? -5.893 -3.554 -5.779 1.00 86.38 102 PRO A CA 1
ATOM 782 C C . PRO A 1 102 ? -7.189 -4.350 -5.579 1.00 86.38 102 PRO A C 1
ATOM 784 O O . PRO A 1 102 ? -8.242 -3.766 -5.330 1.00 86.38 102 PRO A O 1
ATOM 787 N N . GLY A 1 103 ? -7.106 -5.683 -5.548 1.00 87.00 103 GLY A N 1
ATOM 788 C CA . GLY A 1 103 ? -8.261 -6.552 -5.297 1.00 87.00 103 GLY A CA 1
ATOM 789 C C . GLY A 1 103 ? -8.901 -6.443 -3.901 1.00 87.00 103 GLY A C 1
ATOM 790 O O . GLY A 1 103 ? -9.992 -6.964 -3.707 1.00 87.00 103 GLY A O 1
ATOM 791 N N . HIS A 1 104 ? -8.267 -5.781 -2.924 1.00 91.62 104 HIS A N 1
ATOM 792 C CA . HIS A 1 104 ? -8.775 -5.662 -1.545 1.00 91.62 104 HIS A CA 1
ATOM 793 C C . HIS A 1 104 ? -9.459 -4.315 -1.249 1.00 91.62 104 HIS A C 1
ATOM 795 O O . HIS A 1 104 ? -9.894 -4.076 -0.120 1.00 91.62 104 HIS A O 1
ATOM 801 N N . TYR A 1 105 ? -9.547 -3.400 -2.221 1.00 93.00 105 TYR A N 1
ATOM 802 C CA . TYR A 1 105 ? -10.074 -2.051 -1.975 1.00 93.00 105 TYR A CA 1
ATOM 803 C C . TYR A 1 105 ? -11.529 -2.059 -1.478 1.00 93.00 105 TYR A C 1
ATOM 805 O O . TYR A 1 105 ? -11.843 -1.384 -0.497 1.00 93.00 105 TYR A O 1
ATOM 813 N N . ASP A 1 106 ? -12.395 -2.873 -2.084 1.00 93.50 106 ASP A N 1
ATOM 814 C CA . ASP A 1 106 ? -13.814 -2.945 -1.708 1.00 93.50 106 ASP A CA 1
ATOM 815 C C . ASP A 1 106 ? -14.030 -3.580 -0.324 1.00 93.50 106 ASP A C 1
ATOM 817 O O . ASP A 1 106 ? -14.929 -3.184 0.423 1.00 93.50 106 ASP A O 1
ATOM 821 N N . GLU A 1 107 ? -13.176 -4.533 0.060 1.00 95.12 107 GLU A N 1
ATOM 822 C CA . GLU A 1 107 ? -13.188 -5.125 1.401 1.00 95.12 107 GLU A CA 1
ATOM 823 C C . GLU A 1 107 ? -12.853 -4.068 2.462 1.00 95.12 107 GLU A C 1
ATOM 825 O O . GLU A 1 107 ? -13.575 -3.911 3.451 1.00 95.12 107 GLU A O 1
ATOM 830 N N . ILE A 1 108 ? -11.795 -3.285 2.237 1.00 95.31 108 ILE A N 1
ATOM 831 C CA . ILE A 1 108 ? -11.366 -2.233 3.166 1.00 95.31 108 ILE A CA 1
ATOM 832 C C . ILE A 1 108 ? -12.411 -1.120 3.254 1.00 95.31 108 ILE A C 1
ATOM 834 O O . ILE A 1 108 ? -12.669 -0.604 4.347 1.00 95.31 108 ILE A O 1
ATOM 838 N N . ASP A 1 109 ? -13.052 -0.779 2.137 1.00 94.19 109 ASP A N 1
ATOM 839 C CA . ASP A 1 109 ? -14.187 0.139 2.114 1.00 94.19 109 ASP A CA 1
ATOM 840 C C . ASP A 1 109 ? -15.337 -0.372 2.972 1.00 94.19 109 ASP A C 1
ATOM 842 O O . ASP A 1 109 ? -15.831 0.357 3.838 1.00 94.19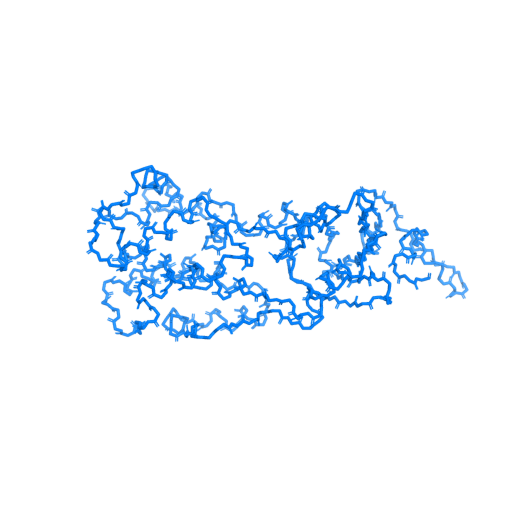 109 ASP A O 1
ATOM 846 N N . SER A 1 110 ? -15.726 -1.633 2.783 1.00 95.44 110 SER A N 1
ATOM 847 C CA . SER A 1 110 ? -16.776 -2.282 3.568 1.00 95.44 110 SER A CA 1
ATOM 848 C C . SER A 1 110 ? -16.467 -2.227 5.064 1.00 95.44 110 SER A C 1
ATOM 850 O O . SER A 1 110 ? -17.297 -1.763 5.853 1.00 95.44 110 SER A O 1
ATOM 852 N N . ILE A 1 111 ? -15.246 -2.597 5.461 1.00 96.69 111 ILE A N 1
ATOM 853 C CA . ILE A 1 111 ? -14.787 -2.531 6.852 1.00 96.69 111 ILE A CA 1
ATOM 854 C C . ILE A 1 111 ? -14.881 -1.093 7.376 1.00 96.69 111 ILE A C 1
ATOM 856 O O . ILE A 1 111 ? -15.516 -0.839 8.404 1.00 96.69 111 ILE A O 1
ATOM 860 N N . TYR A 1 112 ? -14.307 -0.121 6.664 1.00 95.25 112 TYR A N 1
ATOM 861 C CA . TYR A 1 112 ? -14.316 1.281 7.079 1.00 95.25 112 TYR A CA 1
ATOM 862 C C . TYR A 1 112 ? -15.737 1.839 7.227 1.00 95.25 112 TYR A C 1
ATOM 864 O O . TYR A 1 112 ? -16.037 2.519 8.217 1.00 95.25 112 TYR A O 1
ATOM 872 N N . HIS A 1 113 ? -16.645 1.507 6.311 1.00 94.38 113 HIS A N 1
ATOM 873 C CA . HIS A 1 113 ? -18.041 1.917 6.403 1.00 94.38 113 HIS A CA 1
ATOM 874 C C . HIS A 1 113 ? -18.756 1.264 7.589 1.00 94.38 113 HIS A C 1
ATOM 876 O O . HIS A 1 113 ? -19.383 1.972 8.381 1.00 94.38 113 HIS A O 1
ATOM 882 N N . ARG A 1 114 ? -18.602 -0.048 7.786 1.00 96.69 114 ARG A N 1
ATOM 883 C CA . ARG A 1 114 ? -19.253 -0.797 8.874 1.00 96.69 114 ARG A CA 1
ATOM 884 C C . ARG A 1 114 ? -18.772 -0.389 10.269 1.00 96.69 114 ARG A C 1
ATOM 886 O O . ARG A 1 114 ? -19.551 -0.462 11.217 1.00 96.69 114 ARG A O 1
ATOM 893 N N . THR A 1 115 ? -17.554 0.148 10.414 1.00 96.25 115 THR A N 1
ATOM 894 C CA . THR A 1 115 ? -17.130 0.762 11.695 1.00 96.25 115 THR A CA 1
ATOM 895 C C . THR A 1 115 ? -17.926 2.019 12.072 1.00 96.25 115 THR A C 1
ATOM 897 O O . THR A 1 115 ? -17.920 2.423 13.234 1.00 96.25 115 THR A O 1
ATOM 900 N N . GLY A 1 116 ? -18.574 2.684 11.107 1.00 92.69 116 GLY A N 1
ATOM 901 C CA . GLY A 1 116 ? -19.348 3.912 11.316 1.00 92.69 116 GLY A CA 1
ATOM 902 C C . GLY A 1 116 ? -18.522 5.177 11.589 1.00 92.69 116 GLY A C 1
ATOM 903 O O . GLY A 1 116 ? -19.085 6.270 11.631 1.00 92.69 116 GLY A O 1
ATOM 904 N N . ILE A 1 117 ? -17.192 5.080 11.726 1.00 92.12 117 ILE A N 1
ATOM 905 C CA . ILE A 1 117 ? -16.337 6.227 12.095 1.00 92.12 117 ILE A CA 1
ATOM 906 C C . ILE A 1 117 ? -16.253 7.296 11.001 1.00 92.12 117 ILE A C 1
ATOM 908 O O . ILE A 1 117 ? -15.921 8.443 11.290 1.00 92.12 117 ILE A O 1
ATOM 912 N N . HIS A 1 118 ? -16.579 6.938 9.758 1.00 87.19 118 HIS A N 1
ATOM 913 C CA . HIS A 1 118 ? -16.608 7.850 8.616 1.00 87.19 118 HIS A CA 1
ATOM 914 C C . HIS A 1 118 ? -17.629 8.992 8.773 1.00 87.19 118 HIS A C 1
ATOM 916 O O . HIS A 1 118 ? -17.415 10.068 8.219 1.00 87.19 118 HIS A O 1
ATOM 922 N N . ASN A 1 119 ? -18.684 8.782 9.572 1.00 85.25 119 ASN A N 1
ATOM 923 C CA . ASN A 1 119 ? -19.729 9.772 9.862 1.00 85.25 119 ASN A CA 1
ATOM 924 C C . ASN A 1 119 ? -19.507 10.530 11.178 1.00 85.25 119 ASN A C 1
ATOM 926 O O . ASN A 1 119 ? -20.339 11.344 11.572 1.00 85.25 119 ASN A O 1
ATOM 930 N N . VAL A 1 120 ? -18.416 10.253 11.895 1.00 89.06 120 VAL A N 1
ATOM 931 C CA . VAL A 1 120 ? -18.151 10.864 13.199 1.00 89.06 120 VAL A CA 1
ATOM 932 C C . VAL A 1 120 ? -17.274 12.090 13.000 1.00 89.06 120 VAL A C 1
ATOM 934 O O . VAL A 1 120 ? -16.091 11.961 12.687 1.00 89.06 120 VAL A O 1
ATOM 937 N N . TYR A 1 121 ? -17.808 13.289 13.232 1.00 89.19 121 TYR A N 1
ATOM 938 C CA . TYR A 1 121 ? -16.974 14.487 13.277 1.00 89.19 121 TYR A CA 1
ATOM 939 C C . TYR A 1 121 ? -16.074 14.456 14.509 1.00 89.19 121 TYR A C 1
ATOM 941 O O . TYR A 1 121 ? -16.465 13.999 15.586 1.00 89.19 121 TYR A O 1
ATOM 949 N N . PHE A 1 122 ? -14.862 15.006 14.394 1.00 89.94 122 PHE A N 1
ATOM 950 C CA . PHE A 1 122 ? -13.939 15.022 15.529 1.00 89.94 122 PHE A CA 1
ATOM 951 C C . PHE A 1 122 ? -14.537 15.775 16.734 1.00 89.94 122 PHE A C 1
ATOM 953 O O . PHE A 1 122 ? -14.334 15.389 17.883 1.00 89.94 122 PHE A O 1
ATOM 960 N N . GLY A 1 123 ? -15.343 16.812 16.483 1.00 89.75 123 GLY A N 1
ATOM 961 C CA . GLY A 1 123 ? -16.093 17.571 17.492 1.00 89.75 123 GLY A CA 1
ATOM 962 C C . GLY A 1 123 ? -17.105 16.754 18.312 1.00 89.75 123 GLY A C 1
ATOM 963 O O . GLY A 1 123 ? -17.385 17.125 19.455 1.00 89.75 123 GLY A O 1
ATOM 964 N N . ASP A 1 124 ? -17.548 15.607 17.804 1.00 92.31 124 ASP A N 1
ATOM 965 C CA . ASP A 1 124 ? -18.564 14.768 18.452 1.00 92.31 124 ASP A CA 1
ATOM 966 C C . ASP A 1 124 ? -17.946 13.616 19.254 1.00 92.31 124 ASP A C 1
ATOM 968 O O . ASP A 1 124 ? -18.594 13.005 20.107 1.00 92.31 124 ASP A O 1
ATOM 972 N N . ILE A 1 125 ? -16.654 13.342 19.048 1.00 94.44 125 ILE A N 1
ATOM 973 C CA . ILE A 1 125 ? -15.933 12.314 19.798 1.00 94.44 125 ILE A CA 1
ATOM 974 C C . ILE A 1 125 ? -15.847 12.724 21.281 1.00 94.44 125 ILE A C 1
ATOM 976 O O . ILE A 1 125 ? -15.373 13.826 21.595 1.00 94.44 125 ILE A O 1
ATOM 980 N N . PRO A 1 126 ? -16.208 11.837 22.234 1.00 95.69 126 PRO A N 1
ATOM 981 C CA . PRO A 1 126 ? -16.109 12.135 23.657 1.00 95.69 126 PRO A CA 1
ATOM 982 C C . PRO A 1 126 ? -14.708 12.601 24.071 1.00 95.69 126 PRO A C 1
ATOM 984 O O . PRO A 1 126 ? -13.691 12.039 23.655 1.00 95.69 126 PRO A O 1
ATOM 987 N N . ILE A 1 127 ? -14.649 13.592 24.970 1.00 95.19 127 ILE A N 1
ATOM 988 C CA . ILE A 1 127 ? -13.409 14.280 25.382 1.00 95.19 127 ILE A CA 1
ATOM 989 C C . ILE A 1 127 ? -12.292 13.304 25.771 1.00 95.19 127 ILE A C 1
ATOM 991 O O . ILE A 1 127 ? -11.133 13.535 25.422 1.00 95.19 127 ILE A O 1
ATOM 995 N N . ARG A 1 128 ? -12.625 12.210 26.473 1.00 93.62 128 ARG A N 1
ATOM 996 C CA . ARG A 1 128 ? -11.642 11.198 26.894 1.00 93.62 128 ARG A CA 1
ATOM 997 C C . ARG A 1 128 ? -10.893 10.579 25.710 1.00 93.62 128 ARG A C 1
ATOM 999 O O . ARG A 1 128 ? -9.678 10.425 25.779 1.00 93.62 128 ARG A O 1
ATOM 1006 N N . TYR A 1 129 ? -11.600 10.286 24.620 1.00 93.81 129 TYR A N 1
ATOM 1007 C CA . TYR A 1 129 ? -11.025 9.676 23.427 1.00 93.81 129 TYR A CA 1
ATOM 1008 C C . TYR A 1 129 ? -10.262 10.705 22.611 1.00 93.81 129 TYR A C 1
ATOM 1010 O O . TYR A 1 129 ? -9.128 10.442 22.241 1.00 93.81 129 TYR A O 1
ATOM 1018 N N . ARG A 1 130 ? -10.793 11.923 22.450 1.00 92.94 130 ARG A N 1
ATOM 1019 C CA . ARG A 1 130 ? -10.052 13.012 21.792 1.00 92.94 130 ARG A CA 1
ATOM 1020 C C . ARG A 1 130 ? -8.719 13.315 22.448 1.00 92.94 130 ARG A C 1
ATOM 1022 O O . ARG A 1 130 ? -7.742 13.547 21.749 1.00 92.94 130 ARG A O 1
ATOM 1029 N N . LYS A 1 131 ? -8.668 13.334 23.784 1.00 90.56 131 LYS A N 1
ATOM 1030 C CA . LYS A 1 131 ? -7.413 13.535 24.523 1.00 90.56 131 LYS A CA 1
ATOM 1031 C C . LYS A 1 131 ? -6.415 12.413 24.234 1.00 90.56 131 LYS A C 1
ATOM 1033 O O . LYS A 1 131 ? -5.245 12.705 24.011 1.00 90.56 131 LYS A O 1
ATOM 1038 N N . ALA 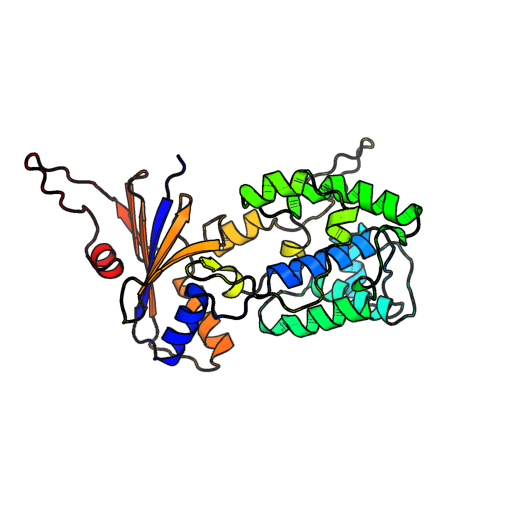A 1 132 ? -6.876 11.161 24.198 1.00 87.19 132 ALA A N 1
ATOM 1039 C CA . ALA A 1 132 ? -6.038 10.020 23.832 1.00 87.19 132 ALA A CA 1
ATOM 1040 C C . ALA A 1 132 ? -5.554 10.112 22.375 1.00 87.19 132 ALA A C 1
ATOM 1042 O O . ALA A 1 132 ? -4.360 9.979 22.130 1.00 87.19 132 ALA A O 1
ATOM 1043 N N . MET A 1 133 ? -6.446 10.442 21.438 1.00 88.06 133 MET A N 1
ATOM 1044 C CA . MET A 1 133 ? -6.122 10.594 20.020 1.00 88.06 133 MET A CA 1
ATOM 1045 C C . MET A 1 133 ? -5.146 11.746 19.783 1.00 88.06 133 MET A C 1
ATOM 1047 O O . MET A 1 133 ? -4.175 11.565 19.072 1.00 88.06 133 MET A O 1
ATOM 1051 N N . LYS A 1 134 ? -5.336 12.906 20.428 1.00 86.62 134 LYS A N 1
ATOM 1052 C CA . LYS A 1 134 ? -4.397 14.041 20.365 1.00 86.62 134 LYS A CA 1
ATOM 1053 C C . LYS A 1 134 ? -3.020 13.695 20.918 1.00 86.62 134 LYS A C 1
ATOM 1055 O O . LYS A 1 134 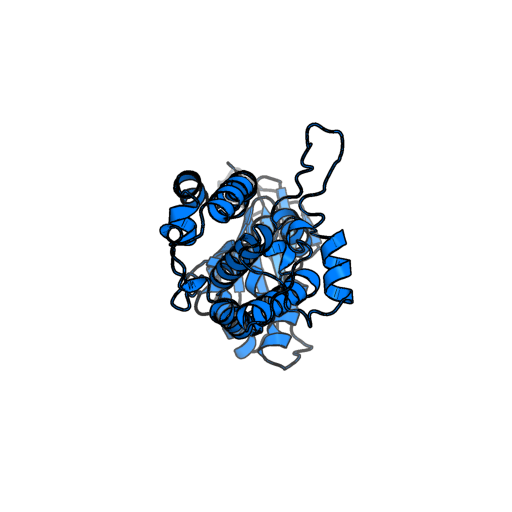? -2.034 14.233 20.433 1.00 86.62 134 LYS A O 1
ATOM 1060 N N . ARG A 1 135 ? -2.953 12.846 21.948 1.00 83.62 135 ARG A N 1
ATOM 1061 C CA . ARG A 1 135 ? -1.680 12.361 22.488 1.00 83.62 135 ARG A CA 1
ATOM 1062 C C . ARG A 1 135 ? -0.994 11.450 21.476 1.00 83.62 135 ARG A C 1
ATOM 1064 O O . ARG A 1 135 ? 0.102 11.779 21.060 1.00 83.62 135 ARG A O 1
ATOM 1071 N N . LEU A 1 136 ? -1.683 10.400 21.031 1.00 79.50 136 LEU A N 1
ATOM 1072 C CA . LEU A 1 136 ? -1.149 9.440 20.065 1.00 79.50 136 LEU A CA 1
ATOM 1073 C C . LEU A 1 136 ? -0.775 10.108 18.730 1.00 79.50 136 LEU A C 1
ATOM 1075 O O . LEU A 1 136 ? 0.255 9.792 18.157 1.00 79.50 136 LEU A O 1
ATOM 1079 N N . TRP A 1 137 ? -1.559 11.094 18.284 1.00 79.06 137 TRP A N 1
ATOM 1080 C CA . TRP A 1 137 ? -1.284 11.888 17.086 1.00 79.06 137 TRP A CA 1
ATOM 1081 C C . TRP A 1 137 ? 0.052 12.612 17.139 1.00 79.06 137 TRP A C 1
ATOM 1083 O O . TRP A 1 137 ? 0.719 12.681 16.123 1.00 79.06 137 TRP A O 1
ATOM 1093 N N . LYS A 1 138 ? 0.476 13.141 18.292 1.00 75.06 138 LYS A N 1
ATOM 1094 C CA . LYS A 1 138 ? 1.795 13.790 18.387 1.00 75.06 138 LYS A CA 1
ATOM 1095 C C . LYS A 1 138 ? 2.933 12.815 18.105 1.00 75.06 138 LYS A C 1
ATOM 1097 O O . LYS A 1 138 ? 3.955 13.224 17.574 1.00 75.06 138 LYS A O 1
ATOM 1102 N N . ASP A 1 139 ? 2.720 11.547 18.435 1.00 69.69 139 ASP A N 1
ATOM 1103 C CA . ASP A 1 139 ? 3.712 10.493 18.273 1.00 69.69 139 ASP A CA 1
ATOM 1104 C C . ASP A 1 139 ? 3.669 9.893 16.850 1.00 69.69 139 ASP A C 1
ATOM 1106 O O . ASP A 1 139 ? 4.662 9.334 16.385 1.00 69.69 139 ASP A O 1
ATOM 1110 N N . CYS A 1 140 ? 2.542 10.027 16.130 1.00 68.94 140 CYS A N 1
ATOM 1111 C CA . CYS A 1 140 ? 2.345 9.461 14.788 1.00 68.94 140 CYS A CA 1
ATOM 1112 C C . CYS A 1 140 ? 2.049 10.466 13.654 1.00 68.94 140 CYS A C 1
ATOM 1114 O O . CYS A 1 140 ? 1.861 10.072 12.505 1.00 68.94 140 CYS A O 1
ATOM 1116 N N . SER A 1 141 ? 1.995 11.771 13.909 1.00 64.44 141 SER A N 1
ATOM 1117 C CA . SER A 1 141 ? 1.633 12.736 12.863 1.00 64.44 141 SER A CA 1
ATOM 1118 C C . SER A 1 141 ? 2.711 12.830 11.793 1.00 64.44 141 SER A C 1
ATOM 1120 O O . SER A 1 141 ? 2.401 12.810 10.608 1.00 64.44 141 SER A O 1
ATOM 1122 N N . GLU A 1 142 ? 3.984 12.851 12.191 1.00 60.53 142 GLU A N 1
ATOM 1123 C CA . GLU A 1 142 ? 5.121 12.874 11.257 1.00 60.53 142 GLU A CA 1
ATOM 1124 C C . GLU A 1 142 ? 5.142 11.653 10.331 1.00 60.53 142 GLU A C 1
ATOM 1126 O O . GLU A 1 142 ? 5.675 11.713 9.230 1.00 60.53 142 GLU A O 1
ATOM 1131 N N . THR A 1 143 ? 4.546 10.546 10.773 1.00 60.06 143 THR A N 1
ATOM 1132 C CA . THR A 1 143 ? 4.554 9.260 10.079 1.00 60.06 143 THR A CA 1
ATOM 1133 C C . THR A 1 143 ? 3.338 9.039 9.191 1.00 60.06 143 THR A C 1
ATOM 1135 O O . THR A 1 143 ? 3.409 8.270 8.226 1.00 60.06 143 THR A O 1
ATOM 1138 N N . TYR A 1 144 ? 2.219 9.695 9.502 1.00 61.19 144 TYR A N 1
ATOM 1139 C CA . TYR A 1 144 ? 1.002 9.647 8.693 1.00 61.19 144 TYR A CA 1
ATOM 1140 C C . TYR A 1 144 ? 1.039 10.605 7.507 1.00 61.19 144 TYR A C 1
ATOM 1142 O O . TYR A 1 144 ? 0.274 10.430 6.556 1.00 61.19 144 TYR A O 1
ATOM 1150 N N . PHE A 1 145 ? 1.953 11.569 7.524 1.00 57.44 145 PHE A N 1
ATOM 1151 C CA . PHE A 1 145 ? 2.183 12.458 6.403 1.00 57.44 145 PHE A CA 1
ATOM 1152 C C . PHE A 1 145 ? 3.358 11.968 5.572 1.00 57.44 145 PHE A C 1
ATOM 1154 O O . PHE A 1 145 ? 4.485 11.862 6.045 1.00 57.44 145 PHE A O 1
ATOM 1161 N N . ASP A 1 146 ? 3.051 11.627 4.326 1.00 52.81 146 ASP A N 1
ATOM 1162 C CA . ASP A 1 146 ? 4.035 11.150 3.370 1.00 52.81 146 ASP A CA 1
ATOM 1163 C C . ASP A 1 146 ? 5.069 12.246 3.048 1.00 52.81 146 ASP A C 1
ATOM 1165 O O . ASP A 1 146 ? 4.725 13.431 2.981 1.00 52.81 146 ASP A O 1
ATOM 1169 N N . GLN A 1 147 ? 6.331 11.857 2.849 1.00 44.78 147 GLN A N 1
ATOM 1170 C CA . GLN A 1 147 ? 7.506 12.741 2.747 1.00 44.78 147 GLN A CA 1
ATOM 1171 C C . GLN A 1 147 ? 7.578 13.552 1.441 1.00 44.78 147 GLN A C 1
ATOM 1173 O O . GLN A 1 147 ? 8.612 14.144 1.129 1.00 44.78 147 GLN A O 1
ATOM 1178 N N . ASN A 1 148 ? 6.486 13.653 0.682 1.00 41.50 148 ASN A N 1
ATOM 1179 C CA . ASN A 1 148 ? 6.420 14.615 -0.407 1.00 41.50 148 ASN A CA 1
ATOM 1180 C C . ASN A 1 148 ? 6.472 16.030 0.186 1.00 41.50 148 ASN A C 1
ATOM 1182 O O . ASN A 1 148 ? 5.554 16.487 0.863 1.00 41.50 148 ASN A O 1
ATOM 1186 N N . ARG A 1 149 ? 7.593 16.720 -0.047 1.00 38.06 149 ARG A N 1
ATOM 1187 C CA . ARG A 1 149 ? 8.018 17.956 0.636 1.00 38.06 149 ARG A CA 1
ATOM 1188 C C . ARG A 1 149 ? 6.960 19.075 0.647 1.00 38.06 149 ARG A C 1
ATOM 1190 O O . ARG A 1 149 ? 6.863 19.808 1.626 1.00 38.06 149 ARG A O 1
ATOM 1197 N N . ARG A 1 150 ? 6.119 19.165 -0.395 1.00 36.97 150 ARG A N 1
ATOM 1198 C CA . ARG A 1 150 ? 4.984 20.113 -0.468 1.00 36.97 150 ARG A CA 1
ATOM 1199 C C . ARG A 1 150 ? 3.819 19.742 0.454 1.00 36.97 150 ARG A C 1
ATOM 1201 O O . ARG A 1 150 ? 3.196 20.628 1.030 1.00 36.97 150 ARG A O 1
ATOM 1208 N N . THR A 1 151 ? 3.538 18.455 0.624 1.00 45.56 151 THR A N 1
ATOM 1209 C CA . THR A 1 151 ? 2.533 17.959 1.569 1.00 45.56 151 THR A CA 1
ATOM 1210 C C . THR A 1 151 ? 3.084 17.997 2.992 1.00 45.56 151 THR A C 1
ATOM 1212 O O . THR A 1 151 ? 2.364 18.375 3.903 1.00 45.56 151 THR A O 1
ATOM 1215 N N . TYR A 1 152 ? 4.371 17.709 3.194 1.00 39.22 152 TYR A N 1
ATOM 1216 C CA . TYR A 1 152 ? 5.035 17.721 4.503 1.00 39.22 152 TYR A CA 1
ATOM 1217 C C . TYR A 1 152 ? 4.922 19.075 5.237 1.00 39.22 152 TYR A C 1
ATOM 1219 O O . TYR A 1 152 ? 4.477 19.119 6.384 1.00 39.22 152 TYR A O 1
ATOM 1227 N N . GLU A 1 153 ? 5.231 20.195 4.569 1.00 40.56 153 GLU A N 1
ATOM 1228 C CA . GLU A 1 153 ? 5.144 21.543 5.166 1.00 40.56 153 GLU A CA 1
ATOM 1229 C C . GLU A 1 153 ? 3.698 22.019 5.405 1.00 40.56 153 GLU A C 1
ATOM 1231 O O . GLU A 1 153 ? 3.426 22.754 6.361 1.00 40.56 153 GLU A O 1
ATOM 1236 N N . PHE A 1 154 ? 2.755 21.586 4.562 1.00 43.88 154 PHE A N 1
ATOM 1237 C CA . PHE A 1 154 ? 1.325 21.844 4.747 1.00 43.88 154 PHE A CA 1
ATOM 1238 C C . PHE A 1 154 ? 0.757 21.010 5.907 1.00 43.88 154 PHE A C 1
ATOM 1240 O O . PHE A 1 154 ? -0.011 21.511 6.726 1.00 43.88 154 PHE A O 1
ATOM 1247 N N . ASN A 1 155 ? 1.203 19.763 6.035 1.00 45.53 155 ASN A N 1
ATOM 1248 C CA . ASN A 1 155 ? 0.627 18.769 6.924 1.00 45.53 155 ASN A CA 1
ATOM 1249 C C . ASN A 1 155 ? 1.141 18.815 8.369 1.00 45.53 155 ASN A C 1
ATOM 1251 O O . ASN A 1 155 ? 0.377 18.497 9.277 1.00 45.53 155 ASN A O 1
ATOM 1255 N N . GLN A 1 156 ? 2.366 19.293 8.630 1.00 51.00 156 GLN A N 1
ATOM 1256 C CA . GLN A 1 156 ? 2.808 19.568 10.011 1.00 51.00 156 GLN A CA 1
ATOM 1257 C C . GLN A 1 156 ? 1.922 20.608 10.725 1.00 51.00 156 GLN A C 1
ATOM 1259 O O . GLN A 1 156 ? 1.884 20.663 11.954 1.00 51.00 156 GLN A O 1
ATOM 1264 N N . LYS A 1 157 ? 1.181 21.423 9.961 1.00 55.81 157 LYS A N 1
ATOM 1265 C CA . LYS A 1 157 ? 0.225 22.413 10.478 1.00 55.81 157 LYS A CA 1
ATOM 1266 C C . LYS A 1 157 ? -1.204 21.872 10.604 1.00 55.81 157 LYS A C 1
ATOM 1268 O O . LYS A 1 157 ? -2.049 22.547 11.192 1.00 55.81 157 LYS A O 1
ATOM 1273 N N . ILE A 1 158 ? -1.494 20.676 10.083 1.00 65.56 158 ILE A N 1
ATOM 1274 C CA . ILE A 1 158 ? -2.826 20.068 10.157 1.00 65.56 158 ILE A CA 1
ATOM 1275 C C . ILE A 1 158 ? -2.959 19.345 11.497 1.00 65.56 158 ILE A C 1
ATOM 1277 O O . ILE A 1 158 ? -2.382 18.285 11.736 1.00 65.56 158 ILE A O 1
ATOM 1281 N N . GLY A 1 159 ? -3.754 19.925 12.394 1.00 76.06 159 GLY A N 1
ATOM 1282 C CA . GLY A 1 159 ? -4.160 19.240 13.616 1.00 76.06 159 GLY A CA 1
ATOM 1283 C C . GLY A 1 159 ? -5.009 18.004 13.305 1.00 76.06 159 GLY A C 1
ATOM 1284 O O . GLY A 1 159 ? -5.733 17.975 12.309 1.00 76.06 159 GLY A O 1
ATOM 1285 N N . ILE A 1 160 ? -4.978 17.013 14.200 1.00 84.19 160 ILE A N 1
ATOM 1286 C CA . ILE A 1 160 ? -5.812 15.804 14.099 1.00 84.19 160 ILE A CA 1
ATOM 1287 C C . ILE A 1 160 ? -7.284 16.117 13.799 1.00 84.19 160 ILE A C 1
ATOM 1289 O O . ILE A 1 160 ? -7.915 15.389 13.047 1.00 84.19 160 ILE A O 1
ATOM 1293 N N . ASP A 1 161 ? -7.820 17.212 14.338 1.00 85.31 161 ASP A N 1
ATOM 1294 C CA . ASP A 1 161 ? -9.205 17.635 14.140 1.00 85.31 161 ASP A CA 1
ATOM 1295 C C . ASP A 1 161 ? -9.512 17.829 12.636 1.00 85.31 161 ASP A C 1
ATOM 1297 O O . ASP A 1 161 ? -10.539 17.357 12.144 1.00 85.31 161 ASP A O 1
ATOM 1301 N N . ALA A 1 162 ? -8.594 18.453 11.889 1.00 82.00 162 ALA A N 1
ATOM 1302 C CA . ALA A 1 162 ? -8.714 18.683 10.450 1.00 82.00 162 ALA A CA 1
ATOM 1303 C C . ALA A 1 162 ? -8.421 17.414 9.630 1.00 82.00 162 ALA A C 1
ATOM 1305 O O . ALA A 1 162 ? -9.165 17.107 8.702 1.00 82.00 162 ALA A O 1
ATOM 1306 N N . TRP A 1 163 ? -7.406 16.629 10.011 1.00 84.56 163 TRP A N 1
ATOM 1307 C CA . TRP A 1 163 ? -7.105 15.340 9.371 1.00 84.56 163 TRP A CA 1
ATOM 1308 C C . TRP A 1 163 ? -8.267 14.341 9.502 1.00 84.56 163 TRP A C 1
ATOM 1310 O O . TRP A 1 163 ? -8.690 13.715 8.531 1.00 84.56 163 TRP A O 1
ATOM 1320 N N . TRP A 1 164 ? -8.843 14.231 10.700 1.00 86.69 164 TRP A N 1
ATOM 1321 C CA . TRP A 1 164 ? -9.978 13.357 10.984 1.00 86.69 164 TRP A CA 1
ATOM 1322 C C . TRP A 1 164 ? -11.212 13.766 10.182 1.00 86.69 164 TRP A C 1
ATOM 1324 O O . TRP A 1 164 ? -11.910 12.914 9.632 1.00 86.69 164 TRP A O 1
ATOM 1334 N N . SER A 1 165 ? -11.447 15.075 10.078 1.00 79.50 165 SER A N 1
ATOM 1335 C CA . SER A 1 165 ? -12.589 15.640 9.357 1.00 79.50 165 SER A CA 1
ATOM 1336 C C . SER A 1 165 ? -12.438 15.587 7.834 1.00 79.50 165 SER A C 1
ATOM 1338 O O . SER A 1 165 ? -13.419 15.814 7.132 1.00 79.50 165 SER A O 1
ATOM 1340 N N . HIS A 1 166 ? -11.253 15.255 7.307 1.00 74.81 166 HIS A N 1
ATOM 1341 C CA . HIS A 1 166 ? -11.085 14.986 5.883 1.00 74.81 166 HIS A CA 1
ATOM 1342 C C . HIS A 1 166 ? -11.863 13.714 5.525 1.00 74.81 166 HIS A C 1
ATOM 1344 O O . HIS A 1 166 ? -11.499 12.602 5.930 1.00 74.81 166 HIS A O 1
ATOM 1350 N N . GLN A 1 167 ? -12.995 13.885 4.846 1.00 63.62 167 GLN A N 1
ATOM 1351 C CA . GLN A 1 167 ? -13.830 12.775 4.415 1.00 63.62 167 GLN A CA 1
ATOM 1352 C C . GLN A 1 167 ? -13.206 12.103 3.197 1.00 63.62 167 GLN A C 1
ATOM 1354 O O . GLN A 1 167 ? -12.919 12.748 2.196 1.00 63.62 167 GLN A O 1
ATOM 1359 N N . VAL A 1 168 ? -13.054 10.786 3.286 1.00 62.19 168 VAL A N 1
ATOM 1360 C CA . VAL A 1 168 ? -12.675 9.926 2.163 1.00 62.19 168 VAL A CA 1
ATOM 1361 C C . VAL A 1 168 ? -13.963 9.307 1.621 1.00 62.19 168 VAL A C 1
ATOM 1363 O O . VAL A 1 168 ? -14.218 8.120 1.806 1.00 62.19 168 VAL A O 1
ATOM 1366 N N . ALA A 1 169 ? -14.869 10.168 1.149 1.00 51.53 169 ALA A N 1
ATOM 1367 C CA . ALA A 1 169 ? -16.259 9.800 0.861 1.00 51.53 169 ALA A CA 1
ATOM 1368 C C . ALA A 1 169 ? -16.464 9.206 -0.542 1.00 51.53 169 ALA A C 1
ATOM 1370 O O . ALA A 1 169 ? -17.449 8.508 -0.755 1.00 51.53 169 ALA A O 1
ATOM 1371 N N . ALA A 1 170 ? -15.552 9.468 -1.478 1.00 56.94 170 ALA A N 1
ATOM 1372 C CA . ALA A 1 170 ? -15.577 8.910 -2.826 1.00 56.94 170 ALA A CA 1
ATOM 1373 C C . ALA A 1 170 ? -14.257 8.177 -3.107 1.00 56.94 170 ALA A C 1
ATOM 1375 O O . ALA A 1 170 ? -13.234 8.605 -2.564 1.00 56.94 170 ALA A O 1
ATOM 1376 N N . PRO A 1 171 ? -14.266 7.123 -3.944 1.00 68.88 171 PRO A N 1
ATOM 1377 C CA . PRO A 1 171 ? -13.048 6.531 -4.478 1.00 68.88 171 PRO A CA 1
ATOM 1378 C C . PRO A 1 171 ? -12.159 7.605 -5.113 1.00 68.88 171 PRO A C 1
ATOM 1380 O O . PRO A 1 171 ? -12.622 8.360 -5.970 1.00 68.88 171 PRO A O 1
ATOM 1383 N N . ILE A 1 172 ? -10.899 7.690 -4.691 1.00 75.38 172 ILE A N 1
ATOM 1384 C CA . ILE A 1 172 ? -9.915 8.617 -5.257 1.00 75.38 172 ILE A CA 1
ATOM 1385 C C . ILE A 1 172 ? -8.816 7.780 -5.894 1.00 75.38 172 ILE A C 1
ATOM 1387 O O . ILE A 1 172 ? -8.033 7.139 -5.188 1.00 75.38 172 ILE A O 1
ATOM 1391 N N . ASN A 1 173 ? -8.735 7.821 -7.227 1.00 78.56 173 ASN A N 1
ATOM 1392 C CA . ASN A 1 173 ? -7.550 7.319 -7.904 1.00 78.56 173 ASN A CA 1
ATOM 1393 C C . ASN A 1 173 ? -6.379 8.256 -7.579 1.00 78.56 173 ASN A C 1
ATOM 1395 O O . ASN A 1 173 ? -6.419 9.451 -7.865 1.00 78.56 173 ASN A O 1
ATOM 1399 N N . SER A 1 174 ? -5.377 7.708 -6.903 1.00 80.38 174 SER A N 1
ATOM 1400 C CA . SER A 1 174 ? -4.147 8.396 -6.515 1.00 80.38 174 SER A CA 1
ATOM 1401 C C . SER A 1 174 ? -3.109 8.369 -7.634 1.00 80.38 174 SER A C 1
ATOM 1403 O O . SER A 1 174 ? -2.135 9.121 -7.558 1.00 80.38 174 SER A O 1
ATOM 1405 N N . ALA A 1 175 ? -3.324 7.534 -8.658 1.00 79.31 175 ALA A N 1
ATOM 1406 C CA . ALA A 1 175 ? -2.509 7.521 -9.856 1.00 79.31 175 ALA A CA 1
ATOM 1407 C C . ALA A 1 175 ? -2.560 8.888 -10.548 1.00 79.31 175 ALA A C 1
ATOM 1409 O O . ALA A 1 175 ? -3.581 9.584 -10.550 1.00 79.31 175 ALA A O 1
ATOM 1410 N N . LYS A 1 176 ? -1.419 9.291 -11.092 1.00 78.75 176 LYS A N 1
ATOM 1411 C CA . LYS A 1 176 ? -1.268 10.515 -11.868 1.00 78.75 176 LYS A CA 1
ATOM 1412 C C . LYS A 1 176 ? -0.495 10.160 -13.117 1.00 78.75 176 LYS A C 1
ATOM 1414 O O . LYS A 1 176 ? 0.388 9.311 -13.059 1.00 78.75 176 LYS A O 1
ATOM 1419 N N . GLU A 1 177 ? -0.825 10.844 -14.197 1.00 79.06 177 GLU A N 1
ATOM 1420 C CA . GLU A 1 177 ? -0.052 10.784 -15.427 1.00 79.06 177 GLU A CA 1
ATOM 1421 C C . GLU A 1 177 ? 1.425 11.080 -15.134 1.00 79.06 177 GLU A C 1
ATOM 1423 O O . GLU A 1 177 ? 1.731 11.913 -14.268 1.00 79.06 177 GLU A O 1
ATOM 1428 N N . GLU A 1 178 ? 2.317 10.341 -15.799 1.00 77.38 178 GLU A N 1
ATOM 1429 C CA . GLU A 1 178 ? 3.778 10.444 -15.657 1.00 77.38 178 GLU A CA 1
ATOM 1430 C C . GLU A 1 178 ? 4.293 10.168 -14.230 1.00 77.38 178 GLU A C 1
ATOM 1432 O O . GLU A 1 178 ? 5.416 10.535 -13.871 1.00 77.38 178 GLU A O 1
ATOM 1437 N N . LYS A 1 179 ? 3.488 9.515 -13.377 1.00 85.06 179 LYS A N 1
ATOM 1438 C CA . LYS A 1 179 ? 3.891 9.091 -12.031 1.00 85.06 179 LYS A CA 1
ATOM 1439 C C . LYS A 1 179 ? 3.793 7.585 -11.878 1.00 85.06 179 LYS A C 1
ATOM 1441 O O . LYS A 1 179 ? 2.708 7.034 -11.715 1.00 85.06 179 LYS A O 1
ATOM 1446 N N . PHE A 1 180 ? 4.949 6.946 -11.780 1.00 88.31 180 PHE A N 1
ATOM 1447 C CA . PHE A 1 180 ? 5.053 5.524 -11.503 1.00 88.31 180 PHE A CA 1
ATOM 1448 C C . PHE A 1 180 ? 5.003 5.260 -9.994 1.00 88.31 180 PHE A C 1
ATOM 1450 O O . PHE A 1 180 ? 5.941 5.598 -9.269 1.00 88.31 180 PHE A O 1
ATOM 1457 N N . ASP A 1 181 ? 3.902 4.681 -9.507 1.00 88.44 181 ASP A N 1
ATOM 1458 C CA . ASP A 1 181 ? 3.747 4.247 -8.112 1.00 88.44 181 ASP A CA 1
ATOM 1459 C C . ASP A 1 181 ? 3.968 2.736 -7.984 1.00 88.44 181 ASP A C 1
ATOM 1461 O O . ASP A 1 181 ? 3.045 1.940 -8.137 1.00 88.44 181 ASP A O 1
ATOM 1465 N N . MET A 1 182 ? 5.189 2.343 -7.632 1.00 88.75 182 MET A N 1
ATOM 1466 C CA . MET A 1 182 ? 5.630 0.947 -7.531 1.00 88.75 182 MET A CA 1
ATOM 1467 C C . MET A 1 182 ? 4.847 0.134 -6.494 1.00 88.75 182 MET A C 1
ATOM 1469 O O . MET A 1 182 ? 4.839 -1.093 -6.536 1.00 88.75 182 MET A O 1
ATOM 1473 N N . ARG A 1 183 ? 4.132 0.790 -5.570 1.00 87.25 183 ARG A N 1
ATOM 1474 C CA . ARG A 1 183 ? 3.323 0.098 -4.555 1.00 87.25 183 ARG A CA 1
ATOM 1475 C C . ARG A 1 183 ? 2.167 -0.700 -5.149 1.00 87.25 183 ARG A C 1
ATOM 1477 O O . ARG A 1 183 ? 1.629 -1.550 -4.451 1.00 87.25 183 ARG A O 1
ATOM 1484 N N . VAL A 1 184 ? 1.737 -0.404 -6.378 1.00 90.12 184 VAL A N 1
ATOM 1485 C CA . VAL A 1 184 ? 0.647 -1.154 -7.026 1.00 90.12 184 VAL A CA 1
ATOM 1486 C C . VAL A 1 184 ? 1.093 -2.524 -7.529 1.00 90.12 184 VAL A C 1
ATOM 1488 O O . VAL A 1 184 ? 0.243 -3.382 -7.743 1.00 90.12 184 VAL A O 1
ATOM 1491 N N . LEU A 1 185 ? 2.404 -2.727 -7.679 1.00 90.38 185 LEU A N 1
ATOM 1492 C CA . LEU A 1 185 ? 2.978 -3.938 -8.259 1.00 90.38 185 LEU A CA 1
ATOM 1493 C C . LEU A 1 185 ? 3.021 -5.115 -7.282 1.00 90.38 185 LEU A C 1
ATOM 1495 O O . LEU A 1 185 ? 3.079 -6.261 -7.699 1.00 90.38 185 LEU A O 1
ATOM 1499 N N . THR A 1 186 ? 2.991 -4.836 -5.981 1.00 88.94 186 THR A N 1
ATOM 1500 C CA . THR A 1 186 ? 3.206 -5.834 -4.931 1.00 88.94 186 THR A CA 1
ATOM 1501 C C . THR A 1 186 ? 2.263 -5.591 -3.758 1.00 88.94 186 THR A C 1
ATOM 1503 O O . THR A 1 186 ? 2.064 -4.439 -3.355 1.00 88.94 186 THR A O 1
ATOM 1506 N N . PRO A 1 187 ? 1.700 -6.648 -3.148 1.00 89.69 187 PRO A N 1
ATOM 1507 C CA . PRO A 1 187 ? 0.949 -6.518 -1.908 1.00 89.69 187 PRO A CA 1
ATOM 1508 C C . PRO A 1 187 ? 1.796 -5.868 -0.808 1.00 89.69 187 PRO A C 1
ATOM 1510 O O . PRO A 1 187 ? 2.955 -6.226 -0.610 1.00 89.69 187 PRO A O 1
ATOM 1513 N N . VAL A 1 188 ? 1.215 -4.924 -0.061 1.00 88.12 188 VAL A N 1
ATOM 1514 C CA . VAL A 1 188 ? 1.900 -4.263 1.064 1.00 88.12 188 VAL A CA 1
ATOM 1515 C C . VAL A 1 188 ? 1.213 -4.623 2.381 1.00 88.12 188 VAL A C 1
ATOM 1517 O O . VAL A 1 188 ? 0.031 -4.314 2.544 1.00 88.12 188 VAL A O 1
ATOM 1520 N N . PRO A 1 189 ? 1.913 -5.197 3.378 1.00 89.88 189 PRO A N 1
ATOM 1521 C CA . PRO A 1 189 ? 1.311 -5.545 4.660 1.00 89.88 189 PRO A CA 1
ATOM 1522 C C . PRO A 1 189 ? 0.612 -4.358 5.329 1.00 89.88 189 PRO A C 1
ATOM 1524 O O . PRO A 1 189 ? 1.196 -3.281 5.496 1.00 89.88 189 PRO A O 1
ATOM 1527 N N . VAL A 1 190 ? -0.624 -4.560 5.797 1.00 89.69 190 VAL A N 1
ATOM 1528 C CA . VAL A 1 190 ? -1.445 -3.491 6.401 1.00 89.69 190 VAL A CA 1
ATOM 1529 C C . VAL A 1 190 ? -0.736 -2.858 7.596 1.00 89.69 190 VAL A C 1
ATOM 1531 O O . VAL A 1 190 ? -0.731 -1.633 7.746 1.00 89.69 190 VAL A O 1
ATOM 1534 N N . ARG A 1 191 ? -0.062 -3.672 8.416 1.00 84.50 191 ARG A N 1
ATOM 1535 C CA . ARG A 1 191 ? 0.772 -3.176 9.518 1.00 84.50 191 ARG A CA 1
ATOM 1536 C C . ARG A 1 191 ? 1.815 -2.155 9.056 1.00 84.50 191 ARG A C 1
ATOM 1538 O O . ARG A 1 191 ? 1.942 -1.118 9.691 1.00 84.50 191 ARG A O 1
ATOM 1545 N N . VAL A 1 192 ? 2.503 -2.378 7.935 1.00 82.19 192 VAL A N 1
ATOM 1546 C CA . VAL A 1 192 ? 3.541 -1.463 7.416 1.00 82.19 192 VAL A CA 1
ATOM 1547 C C . VAL A 1 192 ? 2.928 -0.119 6.999 1.00 82.19 192 VAL A C 1
ATOM 1549 O O . VAL A 1 192 ? 3.489 0.943 7.267 1.00 82.19 192 VAL A O 1
ATOM 1552 N N . LEU A 1 193 ? 1.741 -0.140 6.389 1.00 81.81 193 LEU A N 1
ATOM 1553 C CA . LEU A 1 193 ? 1.032 1.068 5.948 1.00 81.81 193 LEU A CA 1
ATOM 1554 C C . LEU A 1 193 ? 0.511 1.916 7.118 1.00 81.81 193 LEU A C 1
ATOM 1556 O O . LEU A 1 193 ? 0.519 3.156 7.073 1.00 81.81 193 LEU A O 1
ATOM 1560 N N . VAL A 1 194 ? 0.046 1.242 8.170 1.00 80.94 194 VAL A N 1
ATOM 1561 C CA . VAL A 1 194 ? -0.603 1.857 9.331 1.00 80.94 194 VAL A CA 1
ATOM 1562 C C . VAL A 1 194 ? 0.407 2.292 10.396 1.00 80.94 194 VAL A C 1
ATOM 1564 O O . VAL A 1 194 ? 0.221 3.345 11.005 1.00 80.94 194 VAL A O 1
ATOM 1567 N N . SER A 1 195 ? 1.484 1.532 10.611 1.00 68.38 195 SER A N 1
ATOM 1568 C CA . SER A 1 195 ? 2.544 1.842 11.577 1.00 68.38 195 SER A CA 1
ATOM 1569 C C . SER A 1 195 ? 3.828 2.244 10.851 1.00 68.38 195 SER A C 1
ATOM 1571 O O . SER A 1 195 ? 4.478 1.407 10.238 1.00 68.38 195 SER A O 1
ATOM 1573 N N . ASN A 1 196 ? 4.215 3.522 10.906 1.00 54.00 196 ASN A N 1
ATOM 1574 C CA . ASN A 1 196 ? 5.410 3.996 10.190 1.00 54.00 196 ASN A CA 1
ATOM 1575 C C . ASN A 1 196 ? 6.631 4.277 11.093 1.00 54.00 196 ASN A C 1
ATOM 1577 O O . ASN A 1 196 ? 7.647 4.757 10.597 1.00 54.00 196 ASN A O 1
ATOM 1581 N N . LYS A 1 197 ? 6.560 4.020 12.407 1.00 48.09 197 LYS A N 1
ATOM 1582 C CA . LYS A 1 197 ? 7.677 4.270 13.337 1.00 48.09 197 LYS A CA 1
ATOM 1583 C C . LYS A 1 197 ? 7.985 3.050 14.192 1.00 48.09 197 LYS A C 1
ATOM 1585 O O . LYS A 1 197 ? 7.149 2.636 14.989 1.00 48.09 197 LYS A O 1
ATOM 1590 N N . VAL A 1 198 ? 9.226 2.582 14.096 1.00 43.34 198 VAL A N 1
ATOM 1591 C CA . VAL A 1 198 ? 9.918 1.936 15.211 1.00 43.34 198 VAL A CA 1
ATOM 1592 C C . VAL A 1 198 ? 10.561 3.075 15.991 1.00 43.34 198 VAL A C 1
ATOM 1594 O O . VAL A 1 198 ? 11.653 3.522 15.660 1.00 43.34 198 VAL A O 1
ATOM 1597 N N . GLU A 1 199 ? 9.853 3.620 16.973 1.00 39.66 199 GLU A N 1
ATOM 1598 C CA . GLU A 1 199 ? 10.516 4.401 18.012 1.00 39.66 199 GLU A CA 1
ATOM 1599 C C . GLU A 1 199 ? 10.339 3.681 19.338 1.00 39.66 199 GLU A C 1
ATOM 1601 O O . GLU A 1 199 ? 9.223 3.437 19.808 1.00 39.66 199 GLU A O 1
ATOM 1606 N N . GLU A 1 200 ? 11.477 3.324 19.926 1.00 40.56 200 GLU A N 1
ATOM 1607 C CA . GLU A 1 200 ? 11.587 2.907 21.311 1.00 40.56 200 GLU A CA 1
ATOM 1608 C C . GLU A 1 200 ? 11.111 4.065 22.184 1.00 40.56 200 GLU A C 1
ATOM 1610 O O . GLU A 1 200 ? 11.819 5.035 22.450 1.00 40.56 200 GLU A O 1
ATOM 1615 N N . HIS A 1 201 ? 9.856 3.995 22.606 1.00 38.50 201 HIS A N 1
ATOM 1616 C CA . HIS A 1 201 ? 9.316 4.978 23.519 1.00 38.50 201 HIS A CA 1
ATOM 1617 C C . HIS A 1 201 ? 9.918 4.712 24.902 1.00 38.50 201 HIS A C 1
ATOM 1619 O O . HIS A 1 201 ? 9.513 3.789 25.618 1.00 38.50 201 HIS A O 1
ATOM 1625 N N . TYR A 1 202 ? 10.886 5.540 25.292 1.00 32.09 202 TYR A N 1
ATOM 1626 C CA . TYR A 1 202 ? 11.336 5.639 26.675 1.00 32.09 202 TYR A CA 1
ATOM 1627 C C . TYR A 1 202 ? 10.197 6.226 27.513 1.00 32.09 202 TYR A C 1
ATOM 1629 O O . TYR A 1 202 ? 10.079 7.436 27.704 1.00 32.09 202 TYR A O 1
ATOM 1637 N N . SER A 1 203 ? 9.331 5.362 28.046 1.00 36.28 203 SER A N 1
ATOM 1638 C CA . SER A 1 203 ? 8.535 5.762 29.201 1.00 36.28 203 SER A CA 1
ATOM 1639 C C . SER A 1 203 ? 9.517 6.004 30.354 1.00 36.28 203 SER A C 1
ATOM 1641 O O . SER A 1 203 ? 10.364 5.154 30.634 1.00 36.28 203 SER A O 1
ATOM 1643 N N . GLY A 1 204 ? 9.443 7.162 31.019 1.00 34.34 204 GLY A N 1
ATOM 1644 C CA . GLY A 1 204 ? 10.333 7.574 32.123 1.00 34.34 204 GLY A CA 1
ATOM 1645 C C . GLY A 1 204 ? 10.318 6.675 33.376 1.00 34.34 204 GLY A C 1
ATOM 1646 O O . GLY A 1 204 ? 10.702 7.113 34.456 1.00 34.34 204 GLY A O 1
ATOM 1647 N N . HIS A 1 205 ? 9.864 5.426 33.253 1.00 35.75 205 HIS A N 1
ATOM 1648 C CA . HIS A 1 205 ? 9.774 4.403 34.291 1.00 35.75 205 HIS A CA 1
ATOM 1649 C C . HIS A 1 205 ? 10.465 3.081 33.907 1.00 35.75 205 HIS A C 1
ATOM 1651 O O . HIS A 1 205 ? 10.145 2.037 34.470 1.00 35.75 205 HIS A O 1
ATOM 1657 N N . GLY A 1 206 ? 11.413 3.094 32.962 1.00 30.02 206 GLY A N 1
ATOM 1658 C CA . GLY A 1 206 ? 12.272 1.930 32.690 1.00 30.02 206 GLY A CA 1
ATOM 1659 C C . GLY A 1 206 ? 11.558 0.732 32.053 1.00 30.02 206 GLY A C 1
ATOM 1660 O O . GLY A 1 206 ? 12.110 -0.363 32.023 1.00 30.02 206 GLY A O 1
ATOM 1661 N N . ARG A 1 207 ? 10.342 0.922 31.525 1.00 35.06 207 ARG A N 1
ATOM 1662 C CA . ARG A 1 207 ? 9.671 -0.057 30.662 1.00 35.06 207 ARG A CA 1
ATOM 1663 C C . ARG A 1 207 ? 9.658 0.463 29.233 1.00 35.06 207 ARG A C 1
ATOM 1665 O O . ARG A 1 207 ? 8.902 1.380 28.904 1.00 35.06 207 ARG A O 1
ATOM 1672 N N . ILE A 1 208 ? 10.500 -0.147 28.406 1.00 38.62 208 ILE A N 1
ATOM 1673 C CA . ILE A 1 208 ? 10.415 -0.075 26.951 1.00 38.62 208 ILE A CA 1
ATOM 1674 C C . ILE A 1 208 ? 9.111 -0.783 26.591 1.00 38.62 208 ILE A C 1
ATOM 1676 O O . ILE A 1 208 ? 8.993 -1.993 26.764 1.00 38.62 208 ILE A O 1
ATOM 1680 N N . THR A 1 209 ? 8.093 -0.029 26.187 1.00 38.06 209 THR A N 1
ATOM 1681 C CA . THR A 1 209 ? 6.952 -0.634 25.496 1.00 38.06 209 THR A CA 1
ATOM 1682 C C . THR A 1 209 ? 7.223 -0.360 24.028 1.00 38.06 209 THR A C 1
ATOM 1684 O O . THR A 1 209 ? 7.142 0.811 23.648 1.00 38.06 209 THR A O 1
ATOM 1687 N N . PRO A 1 210 ? 7.634 -1.352 23.219 1.00 42.00 210 PRO A N 1
ATOM 1688 C CA . PRO A 1 210 ? 7.709 -1.137 21.784 1.00 42.00 210 PRO A CA 1
ATOM 1689 C C . PRO A 1 210 ? 6.314 -0.691 21.348 1.00 42.00 210 PRO A C 1
ATOM 1691 O O . PRO A 1 210 ? 5.336 -1.411 21.538 1.00 42.00 210 PRO A O 1
ATOM 1694 N N . PHE A 1 211 ? 6.195 0.549 20.871 1.00 48.16 211 PHE A N 1
ATOM 1695 C CA . PHE A 1 211 ? 4.904 1.050 20.404 1.00 48.16 211 PHE A CA 1
ATOM 1696 C C . PHE A 1 211 ? 4.461 0.266 19.160 1.00 48.16 211 PHE A C 1
ATOM 1698 O O . PHE A 1 211 ? 3.262 0.071 18.973 1.00 48.16 211 PHE A O 1
ATOM 1705 N N . PHE A 1 212 ? 5.433 -0.232 18.380 1.00 52.91 212 PHE A N 1
ATOM 1706 C CA . PHE A 1 212 ? 5.272 -1.051 17.181 1.00 52.91 212 PHE A CA 1
ATOM 1707 C C . PHE A 1 212 ? 6.563 -1.860 16.943 1.00 52.91 212 PHE A C 1
ATOM 1709 O O . PHE A 1 212 ? 7.623 -1.258 16.793 1.00 52.91 212 PHE A O 1
ATOM 1716 N N . SER A 1 213 ? 6.517 -3.199 16.908 1.00 46.12 213 SER A N 1
ATOM 1717 C CA . SER A 1 213 ? 7.670 -4.036 16.496 1.00 46.12 213 SER A CA 1
ATOM 1718 C C . SER A 1 213 ? 7.653 -4.369 14.996 1.00 46.12 213 SER A C 1
ATOM 1720 O O . SER A 1 213 ? 8.051 -5.453 14.570 1.00 46.12 213 SER A O 1
ATOM 1722 N N . THR A 1 214 ? 7.110 -3.471 14.185 1.00 56.59 214 THR A N 1
ATOM 1723 C CA . THR A 1 214 ? 6.860 -3.688 12.760 1.00 56.59 214 THR A CA 1
ATOM 1724 C C . THR A 1 214 ? 7.871 -2.912 11.930 1.00 56.59 214 THR A C 1
ATOM 1726 O O . THR A 1 214 ? 8.247 -1.789 12.260 1.00 56.59 214 THR A O 1
ATOM 1729 N N . MET A 1 215 ? 8.339 -3.525 10.844 1.00 65.12 215 MET A N 1
ATOM 1730 C CA . MET A 1 215 ? 9.238 -2.875 9.896 1.00 65.12 215 MET A CA 1
ATOM 1731 C C . MET A 1 215 ? 8.608 -1.574 9.374 1.00 65.12 215 MET A C 1
ATOM 1733 O O . MET A 1 215 ? 7.438 -1.565 8.991 1.00 65.12 215 MET A O 1
ATOM 1737 N N . SER A 1 216 ? 9.359 -0.466 9.385 1.00 69.75 216 SER A N 1
ATOM 1738 C CA . SER A 1 216 ? 8.845 0.817 8.884 1.00 69.75 216 SER A CA 1
ATOM 1739 C C . SER A 1 216 ? 8.598 0.752 7.372 1.00 69.75 216 SER A C 1
ATOM 1741 O O . SER A 1 216 ? 9.290 0.014 6.670 1.00 69.75 216 SER A O 1
ATOM 1743 N N . LYS A 1 217 ? 7.672 1.573 6.848 1.00 73.56 217 LYS A N 1
ATOM 1744 C CA . LYS A 1 217 ? 7.401 1.699 5.397 1.00 73.56 217 LYS A CA 1
ATOM 1745 C C . LYS A 1 217 ? 8.689 1.964 4.613 1.00 73.56 217 LYS A C 1
ATOM 1747 O O . LYS A 1 217 ? 8.903 1.397 3.552 1.00 73.56 217 LYS A O 1
ATOM 1752 N N . PHE A 1 218 ? 9.574 2.780 5.186 1.00 75.12 218 PHE A N 1
ATOM 1753 C CA . PHE A 1 218 ? 10.890 3.085 4.631 1.00 75.12 218 PHE A CA 1
ATOM 1754 C C . PHE A 1 218 ? 11.777 1.847 4.469 1.00 75.12 218 PHE A C 1
ATOM 1756 O O . PHE A 1 218 ? 12.365 1.658 3.409 1.00 75.12 218 PHE A O 1
ATOM 1763 N N . PHE A 1 219 ? 11.907 1.024 5.516 1.00 75.81 219 PHE A N 1
ATOM 1764 C CA . PHE A 1 219 ? 12.746 -0.174 5.451 1.00 75.81 219 PHE A CA 1
ATOM 1765 C C . PHE A 1 219 ? 12.111 -1.244 4.573 1.00 75.81 219 PHE A C 1
ATOM 1767 O O . PHE A 1 219 ? 12.833 -1.883 3.819 1.00 75.81 219 PHE A O 1
ATOM 1774 N N . TYR A 1 220 ? 10.783 -1.371 4.620 1.00 82.19 220 TYR A N 1
ATOM 1775 C CA . TYR A 1 220 ? 10.037 -2.294 3.775 1.00 82.19 220 TYR A CA 1
ATOM 1776 C C . TYR A 1 220 ? 10.283 -2.016 2.291 1.00 82.19 220 TYR A C 1
ATOM 1778 O O . TYR A 1 220 ? 10.744 -2.903 1.586 1.00 82.19 220 TYR A O 1
ATOM 1786 N N . TYR A 1 221 ? 10.097 -0.777 1.825 1.00 81.50 221 TYR A N 1
ATOM 1787 C CA . TYR A 1 221 ? 10.340 -0.471 0.411 1.00 81.50 221 TYR A CA 1
ATOM 1788 C C . TYR A 1 221 ? 11.810 -0.479 0.029 1.00 81.50 221 TYR A C 1
ATOM 1790 O O . TYR A 1 221 ? 12.142 -0.919 -1.062 1.00 81.50 221 TYR A O 1
ATOM 1798 N N . LYS A 1 222 ? 12.710 -0.072 0.933 1.00 82.50 222 LYS A N 1
ATOM 1799 C CA . LYS A 1 222 ? 14.142 -0.213 0.665 1.00 82.50 222 LYS A CA 1
ATOM 1800 C C . LYS A 1 222 ? 14.533 -1.680 0.466 1.00 82.50 222 LYS A C 1
ATOM 1802 O O . LYS A 1 222 ? 15.408 -1.947 -0.347 1.00 82.50 222 LYS A O 1
ATOM 1807 N N . GLN A 1 223 ? 13.936 -2.594 1.228 1.00 84.56 223 GLN A N 1
ATOM 1808 C CA . GLN A 1 223 ? 14.171 -4.023 1.070 1.00 84.56 223 GLN A CA 1
ATOM 1809 C C . GLN A 1 223 ? 13.564 -4.545 -0.235 1.00 84.56 223 GLN A C 1
ATOM 1811 O O . GLN A 1 223 ? 14.248 -5.277 -0.922 1.00 84.56 223 GLN A O 1
ATOM 1816 N N . LEU A 1 224 ? 12.338 -4.134 -0.565 1.00 83.81 224 LEU A N 1
ATOM 1817 C CA . LEU A 1 224 ? 11.570 -4.656 -1.701 1.00 83.81 224 LEU A CA 1
ATOM 1818 C C . LEU A 1 224 ? 11.968 -4.086 -3.069 1.00 83.81 224 LEU A C 1
ATOM 1820 O O . LEU A 1 224 ? 11.787 -4.724 -4.087 1.00 83.81 224 LEU A O 1
ATOM 1824 N N . PHE A 1 225 ? 12.446 -2.845 -3.110 1.00 84.88 225 PHE A N 1
ATOM 1825 C CA . PHE A 1 225 ? 12.743 -2.146 -4.365 1.00 84.88 225 PHE A CA 1
ATOM 1826 C C . PHE A 1 225 ? 14.206 -1.709 -4.455 1.00 84.88 225 PHE A C 1
ATOM 1828 O O . PHE A 1 225 ? 14.592 -0.988 -5.372 1.00 84.88 225 PHE A O 1
ATOM 1835 N N . GLY A 1 226 ? 15.025 -1.991 -3.437 1.00 82.31 226 GLY A N 1
ATOM 1836 C CA . GLY A 1 226 ? 16.362 -1.402 -3.295 1.00 82.31 226 GLY A CA 1
ATOM 1837 C C . GLY A 1 226 ? 16.366 0.121 -3.065 1.00 82.31 226 GLY A C 1
ATOM 1838 O O . GLY A 1 226 ? 17.415 0.696 -2.764 1.00 82.31 226 GLY A O 1
ATOM 1839 N N . ASN A 1 227 ? 15.206 0.787 -3.148 1.00 79.81 227 ASN A N 1
ATOM 1840 C CA . ASN A 1 227 ? 15.047 2.234 -3.055 1.00 79.81 227 ASN A CA 1
ATOM 1841 C C . ASN A 1 227 ? 14.010 2.632 -1.991 1.00 79.81 227 ASN A C 1
ATOM 1843 O O . ASN A 1 227 ? 13.056 1.926 -1.687 1.00 79.81 227 ASN A O 1
ATOM 1847 N N . LYS A 1 228 ? 14.209 3.805 -1.389 1.00 74.62 228 LYS A N 1
ATOM 1848 C CA . LYS A 1 228 ? 13.308 4.372 -0.374 1.00 74.62 228 LYS A CA 1
ATOM 1849 C C . LYS A 1 228 ? 12.106 5.078 -1.005 1.00 74.62 228 LYS A C 1
ATOM 1851 O O . LYS A 1 228 ? 11.086 5.246 -0.339 1.00 74.62 228 LYS A O 1
ATOM 1856 N N . MET A 1 229 ? 12.258 5.553 -2.240 1.00 76.62 229 MET A N 1
ATOM 1857 C CA . MET A 1 229 ? 11.191 6.154 -3.028 1.00 76.62 229 MET A CA 1
ATOM 1858 C C . MET A 1 229 ? 10.428 5.054 -3.754 1.00 76.62 229 MET A C 1
ATOM 1860 O O . MET A 1 229 ? 11.027 4.225 -4.425 1.00 76.62 229 MET A O 1
ATOM 1864 N N . TYR A 1 230 ? 9.109 5.068 -3.604 1.00 80.62 230 TYR A N 1
ATOM 1865 C CA . TYR A 1 230 ? 8.177 4.134 -4.244 1.00 80.62 230 TYR A CA 1
ATOM 1866 C C . TYR A 1 230 ? 7.232 4.832 -5.227 1.00 80.62 230 TYR A C 1
ATOM 1868 O O . TYR A 1 230 ? 6.444 4.168 -5.882 1.00 80.62 230 TYR A O 1
ATOM 1876 N N . VAL A 1 231 ? 7.305 6.163 -5.321 1.00 83.88 231 VAL A N 1
ATOM 1877 C CA . VAL A 1 231 ? 6.661 6.943 -6.380 1.00 83.88 231 VAL A CA 1
ATOM 1878 C C . VAL A 1 231 ? 7.733 7.765 -7.066 1.00 83.88 231 VAL A C 1
ATOM 1880 O O . VAL A 1 231 ? 8.499 8.448 -6.379 1.00 83.88 231 VAL A O 1
ATOM 1883 N N . THR A 1 232 ? 7.761 7.730 -8.391 1.00 85.12 232 THR A N 1
ATOM 1884 C CA . THR A 1 232 ? 8.716 8.492 -9.189 1.00 85.12 232 THR A CA 1
ATOM 1885 C C . THR A 1 232 ? 8.086 9.108 -10.437 1.00 85.12 232 THR A C 1
ATOM 1887 O O . THR A 1 232 ? 6.975 8.746 -10.817 1.00 85.12 232 THR A O 1
ATOM 1890 N N . ASP A 1 233 ? 8.767 10.100 -11.006 1.00 83.69 233 ASP A N 1
ATOM 1891 C CA . ASP A 1 233 ? 8.495 10.616 -12.344 1.00 83.69 233 ASP A CA 1
ATOM 1892 C C . ASP A 1 233 ? 8.914 9.574 -13.383 1.00 83.69 233 ASP A C 1
ATOM 1894 O O . ASP A 1 233 ? 9.991 8.983 -13.276 1.00 83.69 233 ASP A O 1
ATOM 1898 N N . ALA A 1 234 ? 8.049 9.342 -14.364 1.00 83.12 234 ALA A N 1
ATOM 1899 C CA . ALA A 1 234 ? 8.278 8.355 -15.402 1.00 83.12 234 ALA A CA 1
ATOM 1900 C C . ALA A 1 234 ? 7.744 8.830 -16.752 1.00 83.12 234 ALA A C 1
ATOM 1902 O O . ALA A 1 234 ? 6.763 9.568 -16.819 1.00 83.12 234 ALA A O 1
ATOM 1903 N N . TRP A 1 235 ? 8.387 8.392 -17.828 1.00 80.88 235 TRP A N 1
ATOM 1904 C CA . TRP A 1 235 ? 8.030 8.753 -19.193 1.00 80.88 235 TRP A CA 1
ATOM 1905 C C . TRP A 1 235 ? 8.249 7.579 -20.141 1.00 80.88 235 TRP A C 1
ATOM 1907 O O . TRP A 1 235 ? 9.133 6.742 -19.956 1.00 80.88 235 TRP A O 1
ATOM 1917 N N . ARG A 1 236 ? 7.427 7.516 -21.185 1.00 76.06 236 ARG A N 1
ATOM 1918 C CA . ARG A 1 236 ? 7.555 6.505 -22.235 1.00 76.06 236 ARG A CA 1
ATOM 1919 C C . ARG A 1 236 ? 8.757 6.841 -23.121 1.00 76.06 236 ARG A C 1
ATOM 1921 O O . ARG A 1 236 ? 8.871 7.979 -23.575 1.00 76.06 236 ARG A O 1
ATOM 1928 N N . ILE A 1 237 ? 9.636 5.866 -23.365 1.00 71.12 237 ILE A N 1
ATOM 1929 C CA . ILE A 1 237 ? 10.806 6.039 -24.246 1.00 71.12 237 ILE A CA 1
ATOM 1930 C C . ILE A 1 237 ? 10.397 5.736 -25.695 1.00 71.12 237 ILE A C 1
ATOM 1932 O O . ILE A 1 237 ? 10.674 6.517 -26.604 1.00 71.12 237 ILE A O 1
ATOM 1936 N N . THR A 1 238 ? 9.675 4.630 -25.904 1.00 63.75 238 THR A N 1
ATOM 1937 C CA . THR A 1 238 ? 9.327 4.081 -27.226 1.00 63.75 238 THR A CA 1
ATOM 1938 C C . THR A 1 238 ? 7.915 3.476 -27.261 1.00 63.75 238 THR A C 1
ATOM 1940 O O . THR A 1 238 ? 7.261 3.255 -26.241 1.00 63.75 238 THR A O 1
ATOM 1943 N N . GLY A 1 239 ? 7.406 3.201 -28.468 1.00 61.84 239 GLY A N 1
ATOM 1944 C CA . GLY A 1 239 ? 6.087 2.592 -28.689 1.00 61.84 239 GLY A CA 1
ATOM 1945 C C . GLY A 1 239 ? 6.005 1.079 -28.433 1.00 61.84 239 GLY A C 1
ATOM 1946 O O . GLY A 1 239 ? 4.906 0.539 -28.460 1.00 61.84 239 GLY A O 1
ATOM 1947 N N . ASP A 1 240 ? 7.123 0.402 -28.179 1.00 67.25 240 ASP A N 1
ATOM 1948 C CA . ASP A 1 240 ? 7.258 -1.064 -28.151 1.00 67.25 240 ASP A CA 1
ATOM 1949 C C . ASP A 1 240 ? 7.297 -1.684 -26.741 1.00 67.25 240 ASP A C 1
ATOM 1951 O O . ASP A 1 240 ? 7.552 -2.876 -26.613 1.00 67.25 240 ASP A O 1
ATOM 1955 N N . GLY A 1 241 ? 6.992 -0.908 -25.696 1.00 71.38 241 GLY A N 1
ATOM 1956 C CA . GLY A 1 241 ? 6.949 -1.409 -24.316 1.00 71.38 241 GLY A CA 1
ATOM 1957 C C . GLY A 1 241 ? 8.216 -1.122 -23.510 1.00 71.38 241 GLY A C 1
ATOM 1958 O O . GLY A 1 241 ? 8.632 -1.962 -22.711 1.00 71.38 241 GLY A O 1
ATOM 1959 N N . SER A 1 242 ? 8.807 0.064 -23.710 1.00 85.56 242 SER A N 1
ATOM 1960 C CA . SER A 1 242 ? 9.921 0.561 -22.894 1.00 85.56 242 SER A CA 1
ATOM 1961 C C . SER A 1 242 ? 9.587 1.889 -22.203 1.00 85.56 242 SER A C 1
ATOM 1963 O O . SER A 1 242 ? 9.102 2.844 -22.829 1.00 85.56 242 SER A O 1
ATOM 1965 N N . TRP A 1 243 ? 9.880 1.971 -20.904 1.00 91.25 243 TRP A N 1
ATOM 1966 C CA . TRP A 1 243 ? 9.605 3.136 -20.053 1.00 91.25 243 TRP A CA 1
ATOM 1967 C C . TRP A 1 243 ? 10.843 3.546 -19.268 1.00 91.25 243 TRP A C 1
ATOM 1969 O O . TRP A 1 243 ? 11.558 2.696 -18.754 1.00 91.25 243 TRP A O 1
ATOM 1979 N N . SER A 1 244 ? 11.057 4.850 -19.117 1.00 91.12 244 SER A N 1
ATOM 1980 C CA . SER A 1 244 ? 12.120 5.420 -18.291 1.00 91.12 244 SER A CA 1
ATOM 1981 C C . SER A 1 244 ? 11.539 5.999 -17.015 1.00 91.12 244 SER A C 1
ATOM 1983 O O . SER A 1 244 ? 10.441 6.559 -17.018 1.00 91.12 244 SER A O 1
ATOM 1985 N N . PHE A 1 245 ? 12.302 5.934 -15.935 1.00 91.44 245 PHE A N 1
ATOM 1986 C CA . PHE A 1 245 ? 11.970 6.590 -14.681 1.00 91.44 245 PHE A CA 1
ATOM 1987 C C . PHE A 1 245 ? 13.214 6.824 -13.829 1.00 91.44 245 PHE A C 1
ATOM 1989 O O . PHE A 1 245 ? 14.197 6.084 -13.894 1.00 91.44 245 PHE A O 1
ATOM 1996 N N . ASP A 1 246 ? 13.154 7.834 -12.971 1.00 89.44 246 ASP A N 1
ATOM 1997 C CA . ASP A 1 246 ? 14.271 8.154 -12.086 1.00 89.44 246 ASP A CA 1
ATOM 1998 C C . ASP A 1 246 ? 14.113 7.501 -10.713 1.00 89.44 246 ASP A C 1
ATOM 2000 O O . ASP A 1 246 ? 13.016 7.254 -10.219 1.00 89.44 246 ASP A O 1
ATOM 2004 N N . SER A 1 247 ? 15.213 7.258 -10.022 1.00 88.38 247 SER A N 1
ATOM 2005 C CA . SER A 1 247 ? 15.197 6.818 -8.632 1.00 88.38 247 SER A CA 1
ATOM 2006 C C . SE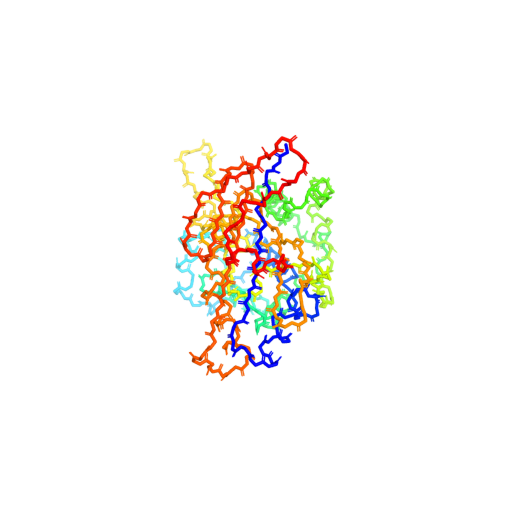R A 1 247 ? 16.291 7.534 -7.852 1.00 88.38 247 SER A C 1
ATOM 2008 O O . SER A 1 247 ? 17.363 7.846 -8.365 1.00 88.38 247 SER A O 1
ATOM 2010 N N . ALA A 1 248 ? 16.041 7.863 -6.585 1.00 83.06 248 ALA A N 1
ATOM 2011 C CA . ALA A 1 248 ? 17.035 8.606 -5.817 1.00 83.06 248 ALA A CA 1
ATOM 2012 C C . ALA A 1 248 ? 18.205 7.693 -5.414 1.00 83.06 248 ALA A C 1
ATOM 2014 O O . ALA A 1 248 ? 17.990 6.689 -4.733 1.00 83.06 248 ALA A O 1
ATOM 2015 N N . TRP A 1 249 ? 19.434 8.082 -5.766 1.00 80.12 249 TRP A N 1
ATOM 2016 C CA . TRP A 1 249 ? 20.725 7.470 -5.401 1.00 80.12 249 TRP A CA 1
ATOM 2017 C C . TRP A 1 249 ? 21.027 6.035 -5.861 1.00 80.12 249 TRP A C 1
ATOM 2019 O O . TRP A 1 249 ? 22.203 5.693 -5.946 1.00 80.12 249 TRP A O 1
ATOM 2029 N N . SER A 1 250 ? 20.033 5.179 -6.082 1.00 85.88 250 SER A N 1
ATOM 2030 C CA . SER A 1 250 ? 20.240 3.758 -6.383 1.00 85.88 250 SER A CA 1
ATOM 2031 C C . SER A 1 250 ? 19.203 3.235 -7.370 1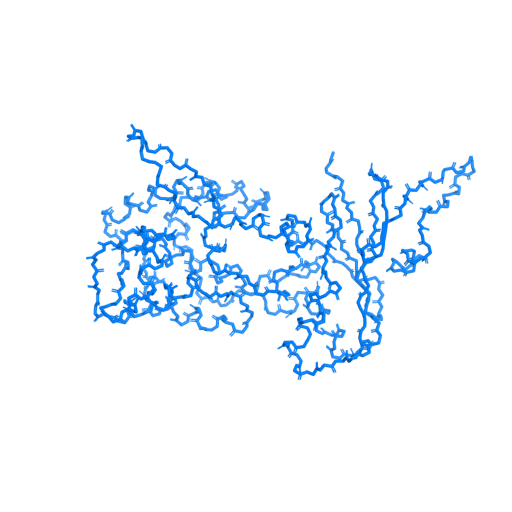.00 85.88 250 SER A C 1
ATOM 2033 O O . SER A 1 250 ? 18.056 3.698 -7.311 1.00 85.88 250 SER A O 1
ATOM 2035 N N . PRO A 1 251 ? 19.561 2.254 -8.217 1.00 88.62 251 PRO A N 1
ATOM 2036 C CA . PRO A 1 251 ? 18.615 1.664 -9.152 1.00 88.62 251 PRO A CA 1
ATOM 2037 C C . PRO A 1 251 ? 17.473 0.994 -8.396 1.00 88.62 251 PRO A C 1
ATOM 2039 O O . PRO A 1 251 ? 17.634 0.588 -7.234 1.00 88.62 251 PRO A O 1
ATOM 2042 N N . VAL A 1 252 ? 16.316 0.908 -9.045 1.00 87.50 252 VAL A N 1
ATOM 2043 C CA . VAL A 1 252 ? 15.217 0.094 -8.529 1.00 87.50 252 VAL A CA 1
ATOM 2044 C C . VAL A 1 252 ? 15.518 -1.362 -8.853 1.00 87.50 252 VAL A C 1
ATOM 2046 O O . VAL A 1 252 ? 15.715 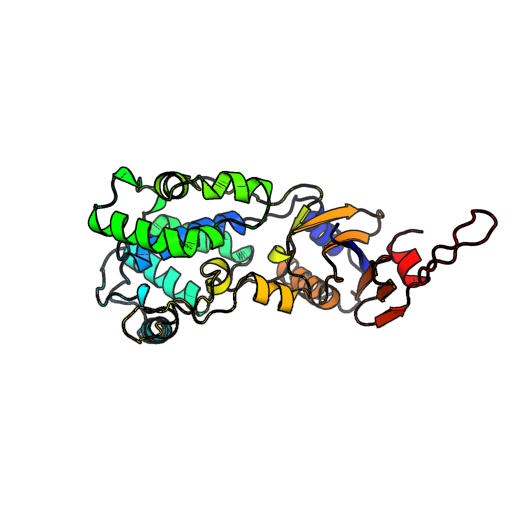-1.722 -10.007 1.00 87.50 252 VAL A O 1
ATOM 2049 N N . ARG A 1 253 ? 15.590 -2.186 -7.813 1.00 82.88 253 ARG A N 1
ATOM 2050 C CA . ARG A 1 253 ? 15.886 -3.617 -7.922 1.00 82.88 253 ARG A CA 1
ATOM 2051 C C . ARG A 1 253 ? 14.601 -4.433 -7.929 1.00 82.88 253 ARG A C 1
ATOM 2053 O O . ARG A 1 253 ? 13.551 -3.918 -7.553 1.00 82.88 253 ARG A O 1
ATOM 2060 N N . GLU A 1 254 ? 14.718 -5.692 -8.339 1.00 86.00 254 GLU A N 1
ATOM 2061 C CA . GLU A 1 254 ? 13.663 -6.716 -8.256 1.00 86.00 254 GLU A CA 1
ATOM 2062 C C . GLU A 1 254 ? 12.445 -6.472 -9.170 1.00 86.00 254 GLU A C 1
ATOM 2064 O O . GLU A 1 254 ? 11.577 -7.332 -9.262 1.00 86.00 254 GLU A O 1
ATOM 2069 N N . LEU A 1 255 ? 12.372 -5.365 -9.928 1.00 89.75 255 LEU A N 1
ATOM 2070 C CA . LEU A 1 255 ? 11.275 -5.154 -10.889 1.00 89.75 255 LEU A CA 1
ATOM 2071 C C . LEU A 1 255 ? 11.231 -6.223 -11.989 1.00 89.75 255 LEU A C 1
ATOM 2073 O O . LEU A 1 255 ? 10.143 -6.533 -12.469 1.00 89.75 255 LEU A O 1
ATOM 2077 N N . SER A 1 256 ? 12.380 -6.801 -12.352 1.00 90.94 256 SER A N 1
ATOM 2078 C CA . SER A 1 256 ? 12.463 -7.922 -13.294 1.00 90.94 256 SER A CA 1
ATOM 2079 C C . SER A 1 256 ? 11.728 -9.175 -12.798 1.00 90.94 256 SER A C 1
ATOM 2081 O O . SER A 1 256 ? 11.249 -9.958 -13.610 1.00 90.94 256 SER A O 1
ATOM 2083 N N . GLU A 1 257 ? 11.585 -9.338 -11.480 1.00 90.88 257 GLU A N 1
ATOM 2084 C CA . GLU A 1 257 ? 10.850 -10.438 -10.841 1.00 90.88 257 GLU A CA 1
ATOM 2085 C C . GLU A 1 257 ? 9.408 -10.029 -10.491 1.00 90.88 257 GLU A C 1
ATOM 2087 O O . GLU A 1 257 ? 8.465 -10.789 -10.705 1.00 90.88 257 GLU A O 1
ATOM 2092 N N . ILE A 1 258 ? 9.215 -8.793 -10.017 1.00 92.38 258 ILE A N 1
ATOM 2093 C CA . ILE A 1 258 ? 7.920 -8.276 -9.550 1.00 92.38 258 ILE A CA 1
ATOM 2094 C C . ILE A 1 258 ? 6.934 -8.051 -10.707 1.00 92.38 258 ILE A C 1
ATOM 2096 O O . ILE A 1 258 ? 5.737 -8.291 -10.552 1.00 92.38 258 ILE A O 1
ATOM 2100 N N . ILE A 1 259 ? 7.392 -7.566 -11.866 1.00 93.56 259 ILE A N 1
ATOM 2101 C CA . ILE A 1 259 ? 6.504 -7.260 -13.000 1.00 93.56 259 ILE A CA 1
ATOM 2102 C C . ILE A 1 259 ? 5.854 -8.528 -13.578 1.00 93.56 259 ILE A C 1
ATOM 2104 O O . ILE A 1 259 ? 4.633 -8.512 -13.756 1.00 93.56 259 ILE A O 1
ATOM 2108 N N . PRO A 1 260 ? 6.586 -9.635 -13.824 1.00 93.12 260 PRO A N 1
ATOM 2109 C CA . PRO A 1 260 ? 5.966 -10.899 -14.216 1.00 93.12 260 PRO A CA 1
ATOM 2110 C C . PRO A 1 260 ? 4.904 -11.394 -13.226 1.00 93.12 260 PRO A C 1
ATOM 2112 O O . PRO A 1 260 ? 3.815 -11.788 -13.644 1.00 93.12 260 PRO A O 1
ATOM 2115 N N . GLU A 1 261 ? 5.171 -11.326 -11.916 1.00 92.19 261 GLU A N 1
ATOM 2116 C CA . GLU A 1 261 ? 4.188 -11.706 -10.890 1.00 92.19 261 GLU A CA 1
ATOM 2117 C C . GLU A 1 261 ? 2.946 -10.806 -10.928 1.00 92.19 261 GLU A C 1
ATOM 2119 O O . GLU A 1 261 ? 1.816 -11.297 -10.912 1.00 92.19 261 GLU A O 1
ATOM 2124 N N . PHE A 1 262 ? 3.142 -9.491 -11.054 1.00 93.19 262 PHE A N 1
ATOM 2125 C CA . PHE A 1 262 ? 2.059 -8.521 -11.193 1.00 93.19 262 PHE A CA 1
ATOM 2126 C C . PHE A 1 262 ? 1.181 -8.806 -12.421 1.00 93.19 262 PHE A C 1
ATOM 2128 O O . PHE A 1 262 ? -0.049 -8.780 -12.315 1.00 93.19 262 PHE A O 1
ATOM 2135 N N . LEU A 1 263 ? 1.793 -9.097 -13.571 1.00 93.62 263 LEU A N 1
ATOM 2136 C CA . LEU A 1 263 ? 1.091 -9.435 -14.810 1.00 93.62 263 LEU A CA 1
ATOM 2137 C C . LEU A 1 263 ? 0.281 -10.725 -14.653 1.00 93.62 263 LEU A C 1
ATOM 2139 O O . LEU A 1 263 ? -0.912 -10.739 -14.965 1.00 93.62 263 LEU A O 1
ATOM 2143 N N . LYS A 1 264 ? 0.890 -11.772 -14.087 1.00 91.12 264 LYS A N 1
ATOM 2144 C CA . LYS A 1 264 ? 0.231 -13.054 -13.804 1.00 91.12 264 LYS A CA 1
ATOM 2145 C C . LYS A 1 264 ? -0.986 -12.881 -12.895 1.00 91.12 264 LYS A C 1
ATOM 2147 O O . LYS A 1 264 ? -2.050 -13.431 -13.183 1.00 91.12 264 LYS A O 1
ATOM 2152 N N . ASP A 1 265 ? -0.861 -12.075 -11.843 1.00 90.12 265 ASP A N 1
ATOM 2153 C CA . ASP A 1 265 ? -1.938 -11.809 -10.883 1.00 90.12 265 ASP A CA 1
ATOM 2154 C C . ASP A 1 265 ? -3.145 -11.080 -11.504 1.00 90.12 265 ASP A C 1
ATOM 2156 O O . ASP A 1 265 ? -4.277 -11.271 -11.050 1.00 90.12 265 ASP A O 1
ATOM 2160 N N . HIS A 1 266 ? -2.930 -10.248 -12.528 1.00 91.62 266 HIS A N 1
ATOM 2161 C CA . HIS A 1 266 ? -3.980 -9.410 -13.122 1.00 91.62 266 HIS A CA 1
ATOM 2162 C C . HIS A 1 266 ? -4.545 -9.957 -14.437 1.00 91.62 266 HIS A C 1
ATOM 2164 O O . HIS A 1 266 ? -5.716 -9.715 -14.732 1.00 91.62 266 HIS A O 1
ATOM 2170 N N . LEU A 1 267 ? -3.743 -10.681 -15.220 1.00 92.06 267 LEU A N 1
ATOM 2171 C CA . LEU A 1 267 ? -4.159 -11.258 -16.502 1.00 92.06 267 LEU A CA 1
ATOM 2172 C C . LEU A 1 267 ? -4.565 -12.732 -16.378 1.00 92.06 267 LEU A C 1
ATOM 2174 O O . LEU A 1 267 ? -5.342 -13.216 -17.197 1.00 92.06 267 LEU A O 1
ATOM 2178 N N . GLY A 1 268 ? -4.109 -13.435 -15.335 1.00 84.88 268 GLY A N 1
ATOM 2179 C CA . GLY A 1 268 ? -4.477 -14.829 -15.068 1.00 84.88 268 GLY A CA 1
ATOM 2180 C C . GLY A 1 268 ? -3.841 -15.854 -16.013 1.00 84.88 268 GLY A C 1
ATOM 2181 O O . GLY A 1 268 ? -4.199 -17.030 -15.954 1.00 84.88 268 GLY A O 1
ATOM 2182 N N . GLU A 1 269 ? -2.904 -15.427 -16.858 1.00 80.25 269 GLU A N 1
ATOM 2183 C CA . GLU A 1 269 ? -2.147 -16.262 -17.789 1.00 80.25 269 GLU A CA 1
ATOM 2184 C C . GLU A 1 269 ? -0.648 -16.101 -17.515 1.00 80.25 269 GLU A C 1
ATOM 2186 O O . GLU A 1 269 ? -0.185 -15.027 -17.134 1.00 80.25 269 GLU A O 1
ATOM 2191 N N . GLU A 1 270 ? 0.106 -17.189 -17.665 1.00 81.88 270 GLU A N 1
ATOM 2192 C CA . GLU A 1 270 ? 1.560 -17.195 -17.515 1.00 81.88 270 GLU A CA 1
ATOM 2193 C C . GLU A 1 270 ? 2.193 -17.206 -18.905 1.00 81.88 270 GLU A C 1
ATOM 2195 O O . GLU A 1 270 ? 1.982 -18.140 -19.681 1.00 81.88 270 GLU A O 1
ATOM 2200 N N . ASN A 1 271 ? 2.939 -16.151 -19.223 1.00 86.62 271 ASN A N 1
ATOM 2201 C CA . ASN A 1 271 ? 3.753 -16.068 -20.426 1.00 86.62 271 ASN A CA 1
ATOM 2202 C C . ASN A 1 271 ? 5.173 -16.541 -20.084 1.00 86.62 271 ASN A C 1
ATOM 2204 O O . ASN A 1 271 ? 5.976 -15.776 -19.557 1.00 86.62 271 ASN A O 1
ATOM 2208 N N . GLU A 1 272 ? 5.472 -17.816 -20.348 1.00 87.00 272 GLU A N 1
ATOM 2209 C CA . GLU A 1 272 ? 6.784 -18.417 -20.044 1.00 87.00 272 GLU A CA 1
ATOM 2210 C C . GLU A 1 272 ? 7.941 -17.780 -20.839 1.00 87.00 272 GLU A C 1
ATOM 2212 O O . GLU A 1 272 ? 9.095 -17.895 -20.428 1.00 87.00 272 GLU A O 1
ATOM 2217 N N . ASP A 1 273 ? 7.637 -17.101 -21.951 1.00 89.69 273 ASP A N 1
ATOM 2218 C CA . ASP A 1 273 ? 8.622 -16.452 -22.823 1.00 89.69 273 ASP A CA 1
ATOM 2219 C C . ASP A 1 273 ? 8.863 -14.972 -22.464 1.00 89.69 273 ASP A C 1
ATOM 2221 O O . ASP A 1 273 ? 9.771 -14.347 -23.027 1.00 89.69 273 ASP A O 1
ATOM 2225 N N . LEU A 1 274 ? 8.067 -14.401 -21.548 1.00 91.69 274 LEU A N 1
ATOM 2226 C CA . LEU A 1 274 ? 8.219 -13.025 -21.076 1.00 91.69 274 LEU A CA 1
ATOM 2227 C C . LEU A 1 274 ? 9.537 -12.870 -20.312 1.00 91.69 274 LEU A C 1
ATOM 2229 O O . LEU A 1 274 ? 9.793 -13.581 -19.340 1.00 91.69 274 LEU A O 1
ATOM 2233 N N . SER A 1 275 ? 10.329 -11.865 -20.681 1.00 92.12 275 SER A N 1
ATOM 2234 C CA . SER A 1 275 ? 11.440 -11.399 -19.849 1.00 92.12 275 SER A CA 1
ATOM 2235 C C . SER A 1 275 ? 11.386 -9.890 -19.650 1.00 92.12 275 SER A C 1
ATOM 2237 O O . SER A 1 275 ? 10.904 -9.145 -20.504 1.00 92.12 275 SER A O 1
ATOM 2239 N N . VAL A 1 276 ? 11.856 -9.441 -18.488 1.00 93.50 276 VAL A N 1
ATOM 2240 C CA . VAL A 1 276 ? 11.839 -8.035 -18.082 1.00 93.50 276 VAL A CA 1
ATOM 2241 C C . VAL A 1 276 ? 13.254 -7.619 -17.735 1.00 93.50 276 VAL A C 1
ATOM 2243 O O . VAL A 1 276 ? 13.843 -8.176 -16.809 1.00 93.50 276 VAL A O 1
ATOM 2246 N N . ASP A 1 277 ? 13.756 -6.618 -18.447 1.00 93.12 277 ASP A N 1
ATOM 2247 C CA . ASP A 1 277 ? 15.073 -6.045 -18.206 1.00 93.12 277 ASP A CA 1
ATOM 2248 C C . ASP A 1 277 ? 14.953 -4.644 -17.611 1.00 93.12 277 ASP A C 1
ATOM 2250 O O . ASP A 1 277 ? 14.155 -3.815 -18.053 1.00 93.12 277 ASP A O 1
ATOM 2254 N N . ILE A 1 278 ? 15.770 -4.382 -16.591 1.00 93.38 278 ILE A N 1
ATOM 2255 C CA . ILE A 1 278 ? 15.907 -3.077 -15.949 1.00 93.38 278 ILE A CA 1
ATOM 2256 C C . ILE A 1 278 ? 17.318 -2.563 -16.196 1.00 93.38 278 ILE A C 1
ATOM 2258 O O . ILE A 1 278 ? 18.256 -2.942 -15.494 1.00 93.38 278 ILE A O 1
ATOM 2262 N N . ALA A 1 279 ? 17.478 -1.684 -17.178 1.00 93.56 279 ALA A N 1
ATOM 2263 C CA . ALA A 1 279 ? 18.730 -0.969 -17.384 1.00 93.56 279 ALA A CA 1
ATOM 2264 C C . ALA A 1 279 ? 18.798 0.259 -16.473 1.00 93.56 279 ALA A C 1
ATOM 2266 O O . ALA A 1 279 ? 17.781 0.893 -16.192 1.00 93.56 279 ALA A O 1
ATOM 2267 N N . TYR A 1 280 ? 19.989 0.629 -16.015 1.00 93.62 280 TYR A N 1
ATOM 2268 C CA . TYR A 1 280 ? 20.166 1.802 -15.163 1.00 93.62 280 TYR A CA 1
ATOM 2269 C C . TYR A 1 280 ? 21.545 2.437 -15.303 1.00 93.62 280 TYR A C 1
ATOM 2271 O O . TYR A 1 280 ? 22.523 1.768 -15.631 1.00 93.62 280 TYR A O 1
ATOM 2279 N N . PHE A 1 281 ? 21.639 3.731 -14.994 1.00 92.12 281 PHE A N 1
ATOM 2280 C CA . PHE A 1 281 ? 22.917 4.425 -14.828 1.00 92.12 281 PHE A CA 1
ATOM 2281 C C . PHE A 1 281 ? 22.822 5.618 -13.865 1.00 92.12 281 PHE A C 1
ATOM 2283 O O . PHE A 1 281 ? 21.769 6.235 -13.696 1.00 92.12 281 PHE A O 1
ATOM 2290 N N . GLU A 1 282 ? 23.935 5.944 -13.206 1.00 89.94 282 GLU A N 1
ATOM 2291 C CA . GLU A 1 282 ? 24.083 7.108 -12.327 1.00 89.94 282 GLU A CA 1
ATOM 2292 C C . GLU A 1 282 ? 25.481 7.712 -12.505 1.00 89.94 282 GLU A C 1
ATOM 2294 O O . GLU A 1 282 ? 26.481 7.204 -11.987 1.00 89.94 282 GLU A O 1
ATOM 2299 N N . GLY A 1 283 ? 25.559 8.822 -13.240 1.00 83.19 283 GLY A N 1
ATOM 2300 C CA . GLY A 1 283 ? 26.838 9.435 -13.602 1.00 83.19 283 GLY A CA 1
ATOM 2301 C C . GLY A 1 283 ? 27.616 10.037 -12.429 1.00 83.19 283 GLY A C 1
ATOM 2302 O O . GLY A 1 283 ? 28.840 10.108 -12.481 1.00 83.19 283 GLY A O 1
ATOM 2303 N N . GLY A 1 284 ? 26.944 10.458 -11.354 1.00 82.12 284 GLY A N 1
ATOM 2304 C CA . GLY A 1 284 ? 27.587 11.083 -10.198 1.00 82.12 284 GLY A CA 1
ATOM 2305 C C . GLY A 1 284 ? 28.358 10.110 -9.300 1.00 82.12 284 GLY A C 1
ATOM 2306 O O . GLY A 1 284 ? 29.346 10.507 -8.682 1.00 82.12 284 GLY A O 1
ATOM 2307 N N . MET A 1 285 ? 27.919 8.856 -9.221 1.00 82.69 285 MET A N 1
ATOM 2308 C CA . MET A 1 285 ? 28.572 7.759 -8.504 1.00 82.69 285 MET A CA 1
ATOM 2309 C C . MET A 1 285 ? 29.317 6.806 -9.447 1.00 82.69 285 MET A C 1
ATOM 2311 O O . MET A 1 285 ? 30.050 5.949 -8.959 1.00 82.69 285 MET A O 1
ATOM 2315 N N . GLY A 1 286 ? 29.163 6.967 -10.765 1.00 86.94 286 GLY A N 1
ATOM 2316 C CA . GLY A 1 286 ? 29.962 6.273 -11.773 1.00 86.94 286 GLY A CA 1
ATOM 2317 C C . GLY A 1 286 ? 29.596 4.802 -11.960 1.00 86.94 286 GLY A C 1
ATOM 2318 O O . GLY A 1 286 ? 30.489 3.986 -12.165 1.00 86.94 286 GLY A O 1
ATOM 2319 N N . PHE A 1 287 ? 28.308 4.450 -11.896 1.00 90.75 287 PHE A N 1
ATOM 2320 C CA . PHE A 1 287 ? 27.851 3.080 -12.155 1.00 90.75 287 PHE A CA 1
ATOM 2321 C C . PHE A 1 287 ? 26.743 3.024 -13.209 1.00 90.75 287 PHE A C 1
ATOM 2323 O O . PHE A 1 287 ? 25.977 3.972 -13.384 1.00 90.75 287 PHE A O 1
ATOM 2330 N N . GLN A 1 288 ? 26.641 1.879 -13.873 1.00 94.00 288 GLN A N 1
ATOM 2331 C CA . GLN A 1 288 ? 25.560 1.513 -14.786 1.00 94.00 288 GLN A CA 1
ATOM 2332 C C . GLN A 1 288 ? 25.312 0.004 -14.731 1.00 94.00 288 GLN A C 1
ATOM 2334 O O . GLN A 1 288 ? 26.089 -0.711 -14.105 1.00 94.00 288 GLN A O 1
ATOM 2339 N N . GLY A 1 289 ? 24.251 -0.499 -15.350 1.00 93.31 289 GLY A N 1
ATOM 2340 C CA . GLY A 1 289 ? 23.945 -1.923 -15.277 1.00 93.31 289 GLY A CA 1
ATOM 2341 C C . GLY A 1 289 ? 22.657 -2.331 -15.966 1.00 93.31 289 GLY A C 1
ATOM 2342 O O . GLY A 1 289 ? 21.894 -1.485 -16.430 1.00 93.31 289 GLY A O 1
ATOM 2343 N N . VAL A 1 290 ? 22.438 -3.643 -16.009 1.00 92.94 290 VAL A N 1
ATOM 2344 C CA . VAL A 1 290 ? 21.186 -4.277 -16.435 1.00 92.94 290 VAL A CA 1
ATOM 2345 C C . VAL A 1 290 ? 20.849 -5.352 -15.407 1.00 92.94 290 VAL A C 1
ATOM 2347 O O . VAL A 1 290 ? 21.683 -6.205 -15.111 1.00 92.94 290 VAL A O 1
ATOM 2350 N N . ASN A 1 291 ? 19.645 -5.303 -14.839 1.00 90.69 291 ASN A N 1
ATOM 2351 C CA . ASN A 1 291 ? 19.196 -6.196 -13.770 1.00 90.69 291 ASN A CA 1
ATOM 2352 C C . ASN A 1 291 ? 20.191 -6.220 -12.588 1.00 90.69 291 ASN A C 1
ATOM 2354 O O . ASN A 1 291 ? 20.421 -5.193 -11.946 1.00 90.69 291 ASN A O 1
ATOM 2358 N N . ASP A 1 292 ? 20.796 -7.372 -12.293 1.00 86.69 292 ASP A N 1
ATOM 2359 C CA . ASP A 1 292 ? 21.766 -7.523 -11.202 1.00 86.69 292 ASP A CA 1
ATOM 2360 C C . ASP A 1 292 ? 23.219 -7.241 -11.613 1.00 86.69 292 ASP A C 1
ATOM 2362 O O . ASP A 1 292 ? 24.087 -7.101 -10.742 1.00 86.69 292 ASP A O 1
ATOM 2366 N N . ASP A 1 293 ? 23.495 -7.116 -12.913 1.00 88.69 293 ASP A N 1
ATOM 2367 C CA . ASP A 1 293 ? 24.838 -6.858 -13.422 1.00 88.69 293 ASP A CA 1
ATOM 2368 C C . ASP A 1 293 ? 25.186 -5.373 -13.295 1.00 88.69 293 ASP A C 1
ATOM 2370 O O . ASP A 1 293 ? 24.425 -4.498 -13.715 1.00 88.69 293 ASP A O 1
ATOM 2374 N N . VAL A 1 294 ? 26.357 -5.090 -12.716 1.00 89.94 294 VAL A N 1
ATOM 2375 C CA . VAL A 1 294 ? 26.872 -3.733 -12.486 1.00 89.94 294 VAL A CA 1
ATOM 2376 C C . VAL A 1 294 ? 28.166 -3.541 -13.268 1.00 89.94 294 VAL A C 1
ATOM 2378 O O . VAL A 1 294 ? 29.116 -4.312 -13.117 1.00 89.94 294 VAL A O 1
ATOM 2381 N N . TYR A 1 295 ? 28.223 -2.462 -14.037 1.00 88.31 295 TYR A N 1
ATOM 2382 C CA . TYR A 1 295 ? 29.382 -2.014 -14.793 1.00 88.31 295 TYR A CA 1
ATOM 2383 C C . TYR A 1 295 ? 29.838 -0.636 -14.309 1.00 88.31 295 TYR A C 1
ATOM 2385 O O . TYR A 1 295 ? 29.043 0.181 -13.831 1.00 88.31 295 TYR A O 1
ATOM 2393 N N . ASP A 1 296 ? 31.127 -0.353 -14.482 1.00 85.12 296 ASP A N 1
ATOM 2394 C CA . ASP A 1 296 ? 31.651 0.992 -14.273 1.00 85.12 296 ASP A CA 1
ATOM 2395 C C . ASP A 1 296 ? 31.095 1.930 -15.355 1.00 85.12 296 ASP A C 1
ATOM 2397 O O . ASP A 1 296 ? 31.041 1.591 -16.541 1.00 85.12 296 ASP A O 1
ATOM 2401 N N . TYR A 1 297 ? 30.676 3.126 -14.948 1.00 81.38 297 TYR A N 1
ATOM 2402 C CA . TYR A 1 297 ? 30.310 4.194 -15.871 1.00 81.38 297 TYR A CA 1
ATOM 2403 C C . TYR A 1 297 ? 31.426 5.234 -15.909 1.00 81.38 297 TYR A C 1
ATOM 2405 O O . TYR A 1 297 ? 31.737 5.877 -14.903 1.00 81.38 297 TYR A O 1
ATOM 2413 N N . VAL A 1 298 ? 32.033 5.393 -17.085 1.00 75.75 298 VAL A N 1
ATOM 2414 C CA . VAL A 1 298 ? 33.144 6.317 -17.314 1.00 75.75 298 VAL A CA 1
ATOM 2415 C C . VAL A 1 298 ? 32.707 7.342 -18.353 1.00 75.75 298 VAL A C 1
ATOM 2417 O O . VAL A 1 298 ? 32.606 7.015 -19.530 1.00 75.75 298 VAL A O 1
ATOM 2420 N N . CYS A 1 299 ? 32.478 8.590 -17.932 1.00 66.62 299 CYS A N 1
ATOM 2421 C CA . CYS A 1 299 ? 32.335 9.698 -18.879 1.00 66.62 299 CYS A CA 1
ATOM 2422 C C . CYS A 1 299 ? 33.672 9.915 -19.595 1.00 66.62 299 CYS A C 1
ATOM 2424 O O . CYS A 1 299 ? 34.647 10.336 -18.963 1.00 66.62 299 CYS A O 1
ATOM 2426 N N . ILE A 1 300 ? 33.711 9.654 -20.900 1.00 65.12 300 ILE A N 1
ATOM 2427 C CA . ILE A 1 300 ? 34.852 9.990 -21.748 1.00 65.12 300 ILE A CA 1
ATOM 2428 C C . ILE A 1 300 ? 34.580 11.381 -22.324 1.00 65.12 300 ILE A C 1
ATOM 2430 O O . ILE A 1 300 ? 33.641 11.578 -23.088 1.00 65.12 300 ILE A O 1
ATOM 2434 N N . TYR A 1 301 ? 35.374 12.363 -21.899 1.00 57.12 301 TYR A N 1
ATOM 2435 C CA . TYR A 1 301 ? 35.376 13.693 -22.501 1.00 57.12 301 TYR A CA 1
ATOM 2436 C C . TYR A 1 301 ? 36.523 13.735 -23.508 1.00 57.12 301 TYR A C 1
ATOM 2438 O O . TYR A 1 301 ? 37.679 13.809 -23.087 1.00 57.12 301 TYR A O 1
ATOM 2446 N N . ASP A 1 302 ? 36.222 13.659 -24.804 1.00 55.72 302 ASP A N 1
ATOM 2447 C CA . ASP A 1 302 ? 37.228 13.922 -25.833 1.00 55.72 302 ASP A CA 1
ATOM 2448 C C . ASP A 1 302 ? 37.429 15.436 -26.010 1.00 55.72 302 ASP A C 1
ATOM 2450 O O . ASP A 1 302 ? 36.513 16.241 -25.828 1.00 55.72 302 ASP A O 1
ATOM 2454 N N . GLU A 1 303 ? 38.662 15.834 -26.345 1.00 55.25 303 GLU A N 1
ATOM 2455 C CA . GLU A 1 303 ? 39.092 17.240 -26.472 1.00 55.25 303 GLU A CA 1
ATOM 2456 C C . GLU A 1 303 ? 38.365 18.017 -27.598 1.00 55.25 303 GLU A C 1
ATOM 2458 O O . GLU A 1 303 ? 38.536 19.233 -27.701 1.00 55.25 303 GLU A O 1
ATOM 2463 N N . ASP A 1 304 ? 37.525 17.339 -28.390 1.00 56.78 304 ASP A N 1
ATOM 2464 C CA . ASP A 1 304 ? 36.789 17.864 -29.548 1.00 56.78 304 ASP A CA 1
ATOM 2465 C C . ASP A 1 304 ? 35.275 18.096 -29.297 1.00 56.78 304 ASP A C 1
ATOM 2467 O O . ASP A 1 304 ? 34.531 18.332 -30.246 1.00 56.78 304 ASP A O 1
ATOM 2471 N N . ASP A 1 305 ? 34.804 18.082 -28.039 1.00 52.06 305 ASP A N 1
ATOM 2472 C CA . ASP A 1 305 ? 33.382 18.275 -27.645 1.00 52.06 305 ASP A CA 1
ATOM 2473 C C . ASP A 1 305 ? 32.412 17.160 -28.120 1.00 52.06 305 ASP A C 1
ATOM 2475 O O . ASP A 1 305 ? 31.212 17.221 -27.835 1.00 52.06 305 ASP A O 1
ATOM 2479 N N . ASP A 1 306 ? 32.913 16.102 -28.769 1.00 49.12 306 ASP A N 1
ATOM 2480 C CA . ASP A 1 306 ? 32.153 14.880 -29.050 1.00 49.12 306 ASP A CA 1
ATOM 2481 C C . ASP A 1 306 ? 32.164 13.975 -27.806 1.00 49.12 306 ASP A C 1
ATOM 2483 O O . ASP A 1 306 ? 33.147 13.307 -27.486 1.00 49.12 306 ASP A O 1
ATOM 2487 N N . SER A 1 307 ? 31.064 13.973 -27.053 1.00 53.12 307 SER A N 1
ATOM 2488 C CA . SER A 1 307 ? 30.894 13.065 -25.919 1.00 53.12 307 SER A CA 1
ATOM 2489 C C . SER A 1 307 ? 30.479 11.678 -26.415 1.00 53.12 307 SER A C 1
ATOM 2491 O O . SER A 1 307 ? 29.319 11.489 -26.789 1.00 53.12 307 SER A O 1
ATOM 2493 N N . ASP A 1 308 ? 31.385 10.698 -26.383 1.00 61.56 308 ASP A N 1
ATOM 2494 C CA . ASP A 1 308 ? 30.971 9.293 -26.388 1.00 61.56 308 ASP A CA 1
ATOM 2495 C C . ASP A 1 308 ? 30.310 9.003 -25.034 1.00 61.56 308 ASP A C 1
ATOM 2497 O O . ASP A 1 308 ? 30.852 9.338 -23.976 1.00 61.56 308 ASP A O 1
ATOM 2501 N N . SER A 1 309 ? 29.094 8.456 -25.048 1.00 64.69 309 SER A N 1
ATOM 2502 C CA . SER A 1 309 ? 28.217 8.459 -23.867 1.00 64.69 309 SER A CA 1
ATOM 2503 C C . SER A 1 309 ? 28.772 7.649 -22.689 1.00 64.69 309 SER A C 1
ATOM 2505 O O . SER A 1 309 ? 28.236 7.741 -21.590 1.00 64.69 309 SER A O 1
ATOM 2507 N N . GLY A 1 310 ? 29.817 6.835 -22.892 1.00 76.56 310 GLY A N 1
ATOM 2508 C CA . GLY A 1 310 ? 30.379 5.942 -21.871 1.00 76.56 310 GLY A CA 1
ATOM 2509 C C . GLY A 1 310 ? 29.399 4.863 -21.391 1.00 76.56 310 GLY A C 1
ATOM 2510 O O . GLY A 1 310 ? 29.731 4.060 -20.512 1.00 76.56 310 GLY A O 1
ATOM 2511 N N . LEU A 1 311 ? 28.186 4.842 -21.953 1.00 85.69 311 LEU A N 1
ATOM 2512 C CA . LEU A 1 311 ? 27.138 3.896 -21.623 1.00 85.69 311 LEU A CA 1
ATOM 2513 C C . LEU A 1 311 ? 27.430 2.548 -22.282 1.00 85.69 311 LEU A C 1
ATOM 2515 O O . LEU A 1 311 ? 27.841 2.479 -23.439 1.00 85.69 311 LEU A O 1
ATOM 2519 N N . HIS A 1 312 ? 27.177 1.471 -21.551 1.00 88.94 312 HIS A N 1
ATOM 2520 C CA . HIS A 1 312 ? 27.207 0.114 -22.071 1.00 88.94 312 HIS A CA 1
ATOM 2521 C C . HIS A 1 312 ? 26.165 -0.032 -23.201 1.00 88.94 312 HIS A C 1
ATOM 2523 O O . HIS A 1 312 ? 25.075 0.526 -23.061 1.00 88.94 312 HIS A O 1
ATOM 2529 N N . PRO A 1 313 ? 26.430 -0.785 -24.289 1.00 88.62 313 PRO A N 1
ATOM 2530 C CA . PRO A 1 313 ? 25.504 -0.897 -25.426 1.00 88.62 313 PRO A CA 1
ATOM 2531 C C . PRO A 1 313 ? 24.078 -1.324 -25.051 1.00 88.62 313 PRO A C 1
ATOM 2533 O O . PRO A 1 313 ? 23.108 -0.792 -25.588 1.00 88.62 313 PRO A O 1
ATOM 2536 N N . ASP A 1 314 ? 23.941 -2.236 -24.089 1.00 87.50 314 ASP A N 1
ATOM 2537 C CA . ASP A 1 314 ? 22.625 -2.689 -23.614 1.00 87.50 314 ASP A CA 1
ATOM 2538 C C . ASP A 1 314 ? 21.874 -1.573 -22.873 1.00 87.50 314 ASP A C 1
ATOM 2540 O O . ASP A 1 314 ? 20.666 -1.410 -23.035 1.00 87.50 314 ASP A O 1
ATOM 2544 N N . VAL A 1 315 ? 22.603 -0.739 -22.122 1.00 88.69 315 VAL A N 1
ATOM 2545 C CA . VAL A 1 315 ? 22.041 0.443 -21.458 1.00 88.69 315 VAL A CA 1
ATOM 2546 C C . VAL A 1 315 ? 21.654 1.488 -22.506 1.00 88.69 315 VAL A C 1
ATOM 2548 O O . VAL A 1 315 ? 20.550 2.014 -22.450 1.00 88.69 315 VAL A O 1
ATOM 2551 N N . GLN A 1 316 ? 22.499 1.745 -23.511 1.00 88.00 316 GLN A N 1
ATOM 2552 C CA . GLN A 1 316 ? 22.163 2.658 -24.613 1.00 88.00 316 GLN A CA 1
ATOM 2553 C C . GLN A 1 316 ? 20.866 2.244 -25.315 1.00 88.00 316 GLN A C 1
ATOM 2555 O O . GLN A 1 316 ? 19.957 3.060 -25.467 1.00 88.00 316 GLN A O 1
ATOM 2560 N N . THR A 1 317 ? 20.761 0.957 -25.652 1.00 87.06 317 THR A N 1
ATOM 2561 C CA . THR A 1 317 ? 19.595 0.378 -26.326 1.00 87.06 317 THR A CA 1
ATOM 2562 C C . THR A 1 317 ? 18.326 0.551 -25.491 1.00 87.06 317 THR A C 1
ATOM 2564 O O . THR A 1 317 ? 17.312 1.007 -26.013 1.00 87.06 317 THR A O 1
ATOM 2567 N N . ALA A 1 318 ? 18.383 0.255 -24.188 1.00 87.50 318 ALA A N 1
ATOM 2568 C CA . ALA A 1 318 ? 17.234 0.383 -23.291 1.00 87.50 318 ALA A CA 1
ATOM 2569 C C . ALA A 1 318 ? 16.738 1.834 -23.137 1.00 87.50 318 ALA A C 1
ATOM 2571 O O . ALA A 1 318 ? 15.543 2.060 -22.956 1.00 87.50 318 ALA A O 1
ATOM 2572 N N . PHE A 1 319 ? 17.636 2.821 -23.239 1.00 86.56 319 PHE A N 1
ATOM 2573 C CA . PHE A 1 319 ? 17.289 4.247 -23.213 1.00 86.56 319 PHE A CA 1
ATOM 2574 C C . PHE A 1 319 ? 16.975 4.845 -24.599 1.00 86.56 319 PHE A C 1
ATOM 2576 O O . PHE A 1 319 ? 16.598 6.015 -24.676 1.00 86.56 319 PHE A O 1
ATOM 2583 N N . GLY A 1 320 ? 17.077 4.062 -25.679 1.00 81.50 320 GLY A N 1
ATOM 2584 C CA . GLY A 1 320 ? 16.768 4.502 -27.043 1.00 81.50 320 GLY A CA 1
ATOM 2585 C C . GLY A 1 320 ? 17.802 5.451 -27.661 1.00 81.50 320 GLY A C 1
ATOM 2586 O O . GLY A 1 320 ? 17.424 6.288 -28.485 1.00 81.50 320 GLY A O 1
ATOM 2587 N N . TYR A 1 321 ? 19.069 5.350 -27.242 1.00 79.50 321 TYR A N 1
ATOM 2588 C CA . TYR A 1 321 ? 20.197 6.077 -27.840 1.00 79.50 321 TYR A CA 1
ATOM 2589 C C . TYR A 1 321 ? 20.746 5.386 -29.093 1.00 79.50 321 TYR A C 1
ATOM 2591 O O . TYR A 1 321 ? 20.654 4.142 -29.192 1.00 79.50 321 TYR A O 1
#

Sequence (321 aa):
MANYCANALVLHNATEAEINLVESVFDGTFVNRIDEMTWKLRKIFLAGACGLLLPHKSTDTAVIDLLKEACPLLIKGRFGDSEASLAYSEFLALFINGELKPGHYDEIDSIYHRTGIHNVYFGDIPIRYRKAMKRLWKDCSETYFDQNRRTYEFNQKIGIDAWWSHQVAAPINSAKEEKFDMRVLTPVPVRVLVSNKVEEHYSGHGRITPFFSTMSKFFYYKQLFGNKMYVTDAWRITGDGSWSFDSAWSPVRELSEIIPEFLKDHLGEENEDLSVDIAYFEGGMGFQGVNDDVYDYVCIYDEDDDSDSGLHPDVQTAFGY

Radius of gyration: 22.81 Å; chains: 1; bounding box: 61×41×64 Å

pLDDT: mean 81.13, std 16.1, range [30.02, 98.0]

InterPro domains:
  IPR009694 Domain of unknown function DUF1281 [PF06924] (42-189)
  IPR023136 Api92-like domain superfamily [G3DSA:1.10.3530.10] (33-229)